Protein AF-A0A9N9EJF6-F1 (afdb_monomer)

Foldseek 3Di:
DQLVVLLVVLCVVQWPDDPVRLCVLLVNCNVVSPPDPPVDDDDDDPPPPPPDPPPPCVPPPPVVVVVPQDFQDDDDDPRVSLQDAAEDEDPDPDQCPDSSRVSNVSRHRHYDYVVVCVVVCPCLQCDADPPPRHRCNVPVSLVVSLQVQLLDPDHDADPPDPSSCCSVQPRNCVNNVNDRPPPPPPPPPPPDDD

Organism: NCBI:txid60492

pLDDT: mean 78.49, std 21.57, range [31.62, 98.0]

Sequence (194 aa):
PNIDKIYHQIIDTFTNLSPQEVDVLEGATHDSDILVDDTVDLGTNNSRSIETDDSTYQEIVNLNTLKEVKCRKPLHPTDKGVNTIIYIATDAESPRTNPLLFKFFNTFPCVFVLDDFDQELPEIKSARNAEDKTPLVSYLIPMLDATISANGFRFYGTPKSTFSKYIDKTLHPLYSGKELLIEVMNTSTNIKME

Nearest PDB structures (foldseek):
  3dlr-assembly1_A-2  TM=2.703E-01  e=9.740E+00  Human spumaretrovirus

Secondary structure (DSSP, 8-state):
--HHHHHHHHHHHH----HHHHHHHTTT-GGGS--------------------TTTTTTTS-HHHHTT---SSPPPSS-TTTT--EEE----SSGGG-TTTHHHHHH-TTEEEGGGGGGG-HHHHH-B-TTT--B-HHHHHHHHHHHHHHTSSS----TT-HHHHHIIIIIHHHHTTPPP--------------

Radius of gyration: 20.37 Å; Cα contacts (8 Å, |Δi|>4): 172; chains: 1; bounding box: 41×67×56 Å

Mean predicted aligned error: 11.35 Å

Structure (mmCIF, N/CA/C/O backbone):
data_AF-A0A9N9EJF6-F1
#
_entry.id   AF-A0A9N9EJF6-F1
#
loop_
_atom_site.group_PDB
_atom_site.id
_atom_site.type_symbol
_atom_site.label_atom_id
_atom_site.label_alt_id
_atom_site.label_comp_id
_atom_site.label_asym_id
_atom_site.label_entity_id
_atom_site.label_seq_id
_atom_site.pdbx_PDB_ins_code
_atom_site.Cartn_x
_atom_site.Cartn_y
_atom_site.Cartn_z
_atom_site.occupancy
_atom_site.B_iso_or_equiv
_atom_site.auth_seq_id
_atom_site.auth_comp_id
_atom_site.auth_asym_id
_atom_site.auth_atom_id
_atom_site.pdbx_PDB_model_num
ATOM 1 N N . PRO A 1 1 ? -11.381 8.957 -6.425 1.00 56.78 1 PRO A N 1
ATOM 2 C CA . PRO A 1 1 ? -9.917 8.809 -6.217 1.00 56.78 1 PRO A CA 1
ATOM 3 C C . PRO A 1 1 ? -9.234 8.462 -7.542 1.00 56.78 1 PRO A C 1
ATOM 5 O O . PRO A 1 1 ? -9.579 7.450 -8.135 1.00 56.78 1 PRO A O 1
ATOM 8 N N . ASN A 1 2 ? -8.315 9.300 -8.029 1.00 79.06 2 ASN A N 1
ATOM 9 C CA . ASN A 1 2 ? -7.649 9.036 -9.307 1.00 79.06 2 ASN A CA 1
ATOM 10 C C . ASN A 1 2 ? -6.453 8.085 -9.094 1.00 79.06 2 ASN A C 1
ATOM 12 O O . ASN A 1 2 ? -5.304 8.517 -9.034 1.00 79.06 2 ASN A O 1
ATOM 16 N N . ILE A 1 3 ? -6.765 6.805 -8.859 1.00 88.06 3 ILE A N 1
ATOM 17 C CA . ILE A 1 3 ? -5.792 5.716 -8.673 1.00 88.06 3 ILE A CA 1
ATOM 18 C C . ILE A 1 3 ? -4.956 5.512 -9.942 1.00 88.06 3 ILE A C 1
ATOM 20 O O . ILE A 1 3 ? -3.757 5.267 -9.843 1.00 88.06 3 ILE A O 1
ATOM 24 N N . ASP A 1 4 ? -5.565 5.701 -11.111 1.00 87.38 4 ASP A N 1
ATOM 25 C CA . ASP A 1 4 ? -4.895 5.650 -12.411 1.00 87.38 4 ASP A CA 1
ATOM 26 C C . ASP A 1 4 ? -3.745 6.666 -12.502 1.00 87.38 4 ASP A C 1
ATOM 28 O O . ASP A 1 4 ? -2.610 6.310 -12.806 1.00 87.38 4 ASP A O 1
ATOM 32 N N . LYS A 1 5 ? -3.976 7.912 -12.075 1.00 88.94 5 LYS A N 1
ATOM 33 C CA . LYS A 1 5 ? -2.917 8.925 -12.001 1.00 88.94 5 LYS A CA 1
ATOM 34 C C . LYS A 1 5 ? -1.768 8.518 -11.076 1.00 88.94 5 LYS A C 1
ATOM 36 O O . LYS A 1 5 ? -0.618 8.798 -11.394 1.00 88.94 5 LYS A O 1
ATOM 41 N N . ILE A 1 6 ? -2.058 7.894 -9.931 1.00 92.25 6 ILE A N 1
ATOM 42 C CA . ILE A 1 6 ? -1.014 7.413 -9.008 1.00 92.25 6 ILE A CA 1
ATOM 43 C C . ILE A 1 6 ? -0.201 6.297 -9.664 1.00 92.25 6 ILE A C 1
ATOM 45 O O . ILE A 1 6 ? 1.023 6.290 -9.567 1.00 92.25 6 ILE A O 1
ATOM 49 N N . TYR A 1 7 ? -0.880 5.373 -10.341 1.00 93.31 7 TYR A N 1
ATOM 50 C CA . TYR A 1 7 ? -0.236 4.296 -11.072 1.00 93.31 7 TYR A CA 1
ATOM 51 C C . TYR A 1 7 ? 0.733 4.848 -12.129 1.00 93.31 7 TYR A C 1
ATOM 53 O O . TYR A 1 7 ? 1.919 4.529 -12.074 1.00 93.31 7 TYR A O 1
ATOM 61 N N . HIS A 1 8 ? 0.278 5.760 -12.996 1.00 92.50 8 HIS A N 1
ATOM 62 C CA . HIS A 1 8 ? 1.130 6.379 -14.022 1.00 92.50 8 HIS A CA 1
ATOM 63 C C . HIS A 1 8 ? 2.303 7.152 -13.430 1.00 92.50 8 HIS A C 1
ATOM 65 O O . HIS A 1 8 ? 3.426 7.024 -13.899 1.00 92.50 8 HIS A O 1
ATOM 71 N N . GLN A 1 9 ? 2.087 7.878 -12.329 1.00 92.62 9 GLN A N 1
ATOM 72 C CA . GLN A 1 9 ? 3.183 8.547 -11.624 1.00 92.62 9 GLN A CA 1
ATOM 73 C C . GLN A 1 9 ? 4.274 7.568 -11.178 1.00 92.62 9 GLN A C 1
ATOM 75 O O . GLN A 1 9 ? 5.453 7.908 -11.240 1.00 92.62 9 GLN A O 1
ATOM 80 N N . ILE A 1 10 ? 3.910 6.371 -10.716 1.00 93.44 10 ILE A N 1
ATOM 81 C CA . ILE A 1 10 ? 4.874 5.345 -10.301 1.00 93.44 10 ILE A CA 1
ATOM 82 C C . ILE A 1 10 ? 5.570 4.740 -11.527 1.00 93.44 10 ILE A C 1
ATOM 84 O O . ILE A 1 10 ? 6.791 4.588 -11.500 1.00 93.44 10 ILE A O 1
ATOM 88 N N . ILE A 1 11 ? 4.830 4.444 -12.599 1.00 93.81 11 ILE A N 1
ATOM 89 C CA . ILE A 1 11 ? 5.387 3.943 -13.866 1.00 93.81 11 ILE A CA 1
ATOM 90 C C . ILE A 1 11 ? 6.445 4.902 -14.409 1.00 93.81 11 ILE A C 1
ATOM 92 O O . ILE A 1 11 ? 7.585 4.480 -14.608 1.00 93.81 11 ILE A O 1
ATOM 96 N N . ASP A 1 12 ? 6.097 6.181 -14.541 1.00 91.69 12 ASP A N 1
ATOM 97 C CA . ASP A 1 12 ? 6.975 7.227 -15.071 1.00 91.69 12 ASP A CA 1
ATOM 98 C C . ASP A 1 12 ? 8.189 7.485 -14.169 1.00 91.69 12 ASP A C 1
ATOM 100 O O . ASP A 1 12 ? 9.262 7.851 -14.644 1.00 91.69 12 ASP A O 1
ATOM 104 N N . THR A 1 13 ? 8.029 7.321 -12.849 1.00 91.31 13 THR A N 1
ATOM 105 C CA . THR A 1 13 ? 9.118 7.569 -11.891 1.00 91.31 13 THR A CA 1
ATOM 106 C C . THR A 1 13 ? 10.130 6.430 -11.873 1.00 91.31 13 THR A C 1
ATOM 108 O O . THR A 1 13 ? 11.324 6.680 -11.712 1.00 91.31 13 THR A O 1
ATOM 111 N N . PHE A 1 14 ? 9.667 5.181 -11.952 1.00 91.25 14 PHE A N 1
ATOM 112 C CA . PHE A 1 14 ? 10.509 4.036 -11.620 1.00 91.25 14 PHE A CA 1
ATOM 113 C C . PHE A 1 14 ? 10.844 3.143 -12.805 1.00 91.25 14 PHE A C 1
ATOM 115 O O . PHE A 1 14 ? 11.888 2.504 -12.751 1.00 91.25 14 PHE A O 1
ATOM 122 N N . THR A 1 15 ? 10.014 3.072 -13.845 1.00 91.25 15 THR A N 1
ATOM 123 C CA . THR A 1 15 ? 10.136 2.065 -14.915 1.00 91.25 15 THR A CA 1
ATOM 124 C C . THR A 1 15 ? 10.552 2.679 -16.250 1.00 91.25 15 THR A C 1
ATOM 126 O O . THR A 1 15 ? 10.498 3.890 -16.432 1.00 91.25 15 THR A O 1
ATOM 129 N N . ASN A 1 16 ? 10.951 1.834 -17.203 1.00 90.19 16 ASN A N 1
ATOM 130 C CA . ASN A 1 16 ? 11.188 2.221 -18.597 1.00 90.19 16 ASN A CA 1
ATOM 131 C C . ASN A 1 16 ? 10.161 1.581 -19.549 1.00 90.19 16 ASN A C 1
ATOM 133 O O . ASN A 1 16 ? 10.480 1.324 -20.712 1.00 90.19 16 ASN A O 1
ATOM 137 N N . LEU A 1 17 ? 8.959 1.271 -19.052 1.00 89.50 17 LEU A N 1
ATOM 138 C CA . LEU A 1 17 ? 7.902 0.653 -19.849 1.00 89.50 17 LEU A CA 1
ATOM 139 C C . LEU A 1 17 ? 7.407 1.618 -20.931 1.00 89.50 17 LEU A C 1
ATOM 141 O O . LEU A 1 17 ? 7.196 2.805 -20.684 1.00 89.50 17 LEU A O 1
ATOM 145 N N . SER A 1 18 ? 7.206 1.102 -22.141 1.00 90.19 18 SER A N 1
ATOM 146 C CA . SER A 1 18 ? 6.581 1.862 -23.222 1.00 90.19 18 SER A CA 1
ATOM 147 C C . SER A 1 18 ? 5.074 2.027 -22.986 1.00 90.19 18 SER A C 1
ATOM 149 O O . SER A 1 18 ? 4.457 1.164 -22.358 1.00 90.19 18 SER A O 1
ATOM 151 N N . PRO A 1 19 ? 4.432 3.069 -23.550 1.00 87.81 19 PRO A N 1
ATOM 152 C CA . PRO A 1 19 ? 2.982 3.242 -23.444 1.00 87.81 19 PRO A CA 1
ATOM 153 C C . PRO A 1 19 ? 2.184 2.006 -23.886 1.00 87.81 19 PRO A C 1
ATOM 155 O O . PRO A 1 19 ? 1.190 1.657 -23.266 1.00 87.81 19 PRO A O 1
ATOM 158 N N . GLN A 1 20 ? 2.654 1.290 -24.914 1.00 86.62 20 GLN A N 1
ATOM 159 C CA . GLN A 1 20 ? 2.001 0.070 -25.394 1.00 86.62 20 GLN A CA 1
ATOM 160 C C . GLN A 1 20 ? 2.103 -1.089 -24.393 1.00 86.62 20 GLN A C 1
ATOM 162 O O . GLN A 1 20 ? 1.179 -1.891 -24.289 1.00 86.62 20 GLN A O 1
ATOM 167 N N . GLU A 1 21 ? 3.223 -1.208 -23.675 1.00 88.06 21 GLU A N 1
ATOM 168 C CA . GLU A 1 21 ? 3.371 -2.207 -22.610 1.00 88.06 21 GLU A CA 1
ATOM 169 C C . GLU A 1 21 ? 2.472 -1.873 -21.419 1.00 88.06 21 GLU A C 1
ATOM 171 O O . GLU A 1 21 ? 1.834 -2.769 -20.869 1.00 88.06 21 GLU A O 1
ATOM 176 N N . VAL A 1 22 ? 2.383 -0.588 -21.066 1.00 88.69 22 VAL A N 1
ATOM 177 C CA . VAL A 1 22 ? 1.508 -0.074 -20.006 1.00 88.69 22 VAL A CA 1
ATOM 178 C C . VAL A 1 22 ? 0.039 -0.382 -20.322 1.00 88.69 22 VAL A C 1
ATOM 180 O O . VAL A 1 22 ? -0.608 -1.055 -19.523 1.00 88.69 22 VAL A O 1
ATOM 183 N N . ASP A 1 23 ? -0.443 -0.057 -21.528 1.00 85.75 23 ASP A N 1
ATOM 184 C CA . ASP A 1 23 ? -1.823 -0.329 -21.975 1.00 85.75 23 ASP A CA 1
ATOM 185 C C . ASP A 1 23 ? -2.232 -1.807 -21.807 1.00 85.75 23 ASP A C 1
ATOM 187 O O . ASP A 1 23 ? -3.353 -2.129 -21.391 1.00 85.75 23 ASP A O 1
ATOM 191 N N . VAL A 1 24 ? -1.316 -2.731 -22.127 1.00 85.00 24 VAL A N 1
ATOM 192 C CA . VAL A 1 24 ? -1.537 -4.177 -21.973 1.00 85.00 24 VAL A CA 1
ATOM 193 C C . VAL A 1 24 ? -1.660 -4.561 -20.496 1.00 85.00 24 VAL A C 1
ATOM 195 O O . VAL A 1 24 ? -2.471 -5.424 -20.151 1.00 85.00 24 VAL A O 1
ATOM 198 N N . LEU A 1 25 ? -0.883 -3.927 -19.616 1.00 84.56 25 LEU A N 1
ATOM 199 C CA . LEU A 1 25 ? -0.845 -4.228 -18.185 1.00 84.56 25 LEU A CA 1
ATOM 200 C C . LEU A 1 25 ? -2.078 -3.715 -17.423 1.00 84.56 25 LEU A C 1
ATOM 202 O O . LEU A 1 25 ? -2.544 -4.420 -16.518 1.00 84.56 25 LEU A O 1
ATOM 206 N N . GLU A 1 26 ? -2.663 -2.572 -17.807 1.00 80.81 26 GLU A N 1
ATOM 207 C CA . GLU A 1 26 ? -3.967 -2.148 -17.256 1.00 80.81 26 GLU A CA 1
ATOM 208 C C . GLU A 1 26 ? -5.154 -2.925 -17.822 1.00 80.81 26 GLU A C 1
ATOM 210 O O . GLU A 1 26 ? -6.279 -2.694 -17.393 1.00 80.81 26 GLU A O 1
ATOM 215 N N . GLY A 1 27 ? -4.973 -3.751 -18.853 1.00 75.31 27 GLY A N 1
ATOM 216 C CA . GLY A 1 27 ? -6.109 -4.352 -19.554 1.00 75.31 27 GLY A CA 1
ATOM 217 C C . GLY A 1 27 ? -6.985 -3.336 -20.301 1.00 75.31 27 GLY A C 1
ATOM 218 O O . GLY A 1 27 ? -8.183 -3.575 -20.448 1.00 75.31 27 GLY A O 1
ATOM 219 N N . ALA A 1 28 ? -6.400 -2.227 -20.775 1.00 64.00 28 ALA A N 1
ATOM 220 C CA . ALA A 1 28 ? -7.071 -1.184 -21.558 1.00 64.00 28 ALA A CA 1
ATOM 221 C C . ALA A 1 28 ? -8.290 -0.516 -20.876 1.00 64.00 28 ALA A C 1
ATOM 223 O O . ALA A 1 28 ? -9.222 -0.082 -21.554 1.00 64.00 28 ALA A O 1
ATOM 224 N N . THR A 1 29 ? -8.308 -0.417 -19.541 1.00 64.19 29 THR A N 1
ATOM 225 C CA . THR A 1 29 ? -9.426 0.187 -18.783 1.00 64.19 29 THR A CA 1
ATOM 226 C C . THR A 1 29 ? -9.231 1.662 -18.418 1.00 64.19 29 THR A C 1
ATOM 228 O O . THR A 1 29 ? -10.033 2.191 -17.649 1.00 64.19 29 THR A O 1
ATOM 231 N N . HIS A 1 30 ? -8.214 2.341 -18.965 1.00 58.59 30 HIS A N 1
ATOM 232 C CA . HIS A 1 30 ? -7.848 3.727 -18.623 1.00 58.59 30 HIS A CA 1
ATOM 233 C C . HIS A 1 30 ? -9.033 4.708 -18.582 1.00 58.59 30 HIS A C 1
ATOM 235 O O . HIS A 1 30 ? -9.132 5.526 -17.669 1.00 58.59 30 HIS A O 1
ATOM 241 N N . ASP A 1 31 ? -9.983 4.583 -19.512 1.00 57.41 31 ASP A N 1
ATOM 242 C CA . ASP A 1 31 ? -11.134 5.491 -19.605 1.00 57.41 31 ASP A CA 1
ATOM 243 C C . ASP A 1 31 ? -12.191 5.271 -18.503 1.00 57.41 31 ASP A C 1
ATOM 245 O O . ASP A 1 31 ? -13.040 6.131 -18.270 1.00 57.41 31 ASP A O 1
ATOM 249 N N . SER A 1 32 ? -12.165 4.123 -17.817 1.00 55.09 32 SER A N 1
ATOM 250 C CA . SER A 1 32 ? -13.182 3.733 -16.826 1.00 55.09 32 SER A CA 1
ATOM 251 C C . SER A 1 32 ? -12.822 4.116 -15.387 1.00 55.09 32 SER A C 1
ATOM 253 O O . SER A 1 32 ? -13.704 4.161 -14.528 1.00 55.09 32 SER A O 1
ATOM 255 N N . ASP A 1 33 ? -11.553 4.435 -15.118 1.00 53.28 33 ASP A N 1
ATOM 256 C CA . ASP A 1 33 ? -11.049 4.735 -13.768 1.00 53.28 33 ASP A CA 1
ATOM 257 C C . ASP A 1 33 ? -11.211 6.225 -13.387 1.00 53.28 33 ASP A C 1
ATOM 259 O O . ASP A 1 33 ? -10.927 6.650 -12.259 1.00 53.28 33 ASP A O 1
ATOM 263 N N . ILE A 1 34 ? -11.724 7.034 -14.320 1.00 53.00 34 ILE A N 1
ATOM 264 C CA . ILE A 1 34 ? -11.995 8.465 -14.171 1.00 53.00 34 ILE A CA 1
ATOM 265 C C . ILE A 1 34 ? -13.347 8.658 -13.457 1.00 53.00 34 ILE A C 1
ATOM 267 O O . ILE A 1 34 ? -14.348 9.058 -14.044 1.00 53.00 34 ILE A O 1
ATOM 271 N N . LEU A 1 35 ? -13.391 8.404 -12.146 1.00 52.56 35 LEU A N 1
ATOM 272 C CA . LEU A 1 35 ? -14.473 8.913 -11.290 1.00 52.56 35 LEU A CA 1
ATOM 273 C C . LEU A 1 35 ? -14.155 10.353 -10.894 1.00 52.56 35 LEU A C 1
ATOM 275 O O . LEU A 1 35 ? -13.644 10.631 -9.803 1.00 52.56 35 LEU A O 1
ATOM 279 N N . VAL A 1 36 ? -14.401 11.259 -11.831 1.00 52.66 36 VAL A N 1
ATOM 280 C CA . VAL A 1 36 ? -14.186 12.686 -11.655 1.00 52.66 36 VAL A CA 1
ATOM 281 C C . VAL A 1 36 ? -15.517 13.362 -11.335 1.00 52.66 36 VAL A C 1
ATOM 283 O O . VAL A 1 36 ? -16.364 13.540 -12.203 1.00 52.66 36 VAL A O 1
ATOM 286 N N . ASP A 1 37 ? -15.693 13.746 -10.070 1.00 46.00 37 ASP A N 1
ATOM 287 C CA . ASP A 1 37 ? -16.573 14.861 -9.717 1.00 46.00 37 ASP A CA 1
ATOM 288 C C . ASP A 1 37 ? -15.713 16.132 -9.637 1.00 46.00 37 ASP A C 1
ATOM 290 O O . ASP A 1 37 ? -15.120 16.451 -8.601 1.00 46.00 37 ASP A O 1
ATOM 294 N N . ASP A 1 38 ? -15.595 16.808 -10.780 1.00 50.44 38 ASP A N 1
ATOM 295 C CA . ASP A 1 38 ? -14.866 18.073 -10.954 1.00 50.44 38 ASP A CA 1
ATOM 296 C C . ASP A 1 38 ? -15.705 19.305 -10.573 1.00 50.44 38 ASP A C 1
ATOM 298 O O . ASP A 1 38 ? -15.264 20.437 -10.762 1.00 50.44 38 ASP A O 1
ATOM 302 N N . THR A 1 39 ? -16.915 19.145 -10.023 1.00 47.19 39 THR A N 1
ATOM 303 C CA . THR A 1 39 ? -17.826 20.289 -9.823 1.00 47.19 39 THR A CA 1
ATOM 304 C C . THR A 1 39 ? -17.516 21.163 -8.603 1.00 47.19 39 THR A C 1
ATOM 306 O O . THR A 1 39 ? -18.220 22.141 -8.352 1.00 47.19 39 THR A O 1
ATOM 309 N N . VAL A 1 40 ? -16.441 20.879 -7.861 1.00 48.69 40 VAL A N 1
ATOM 310 C CA . VAL A 1 40 ? -16.043 21.663 -6.683 1.00 48.69 40 VAL A CA 1
ATOM 311 C C . VAL A 1 40 ? -14.640 22.242 -6.873 1.00 48.69 40 VAL A C 1
ATOM 313 O O . VAL A 1 40 ? -13.636 21.611 -6.528 1.00 48.69 40 VAL A O 1
ATOM 316 N N . ASP A 1 41 ? -14.593 23.468 -7.401 1.00 48.75 41 ASP A N 1
ATOM 317 C CA . ASP A 1 41 ? -13.415 24.340 -7.384 1.00 48.75 41 ASP A CA 1
ATOM 318 C C . ASP A 1 41 ? -13.164 24.843 -5.957 1.00 48.75 41 ASP A C 1
ATOM 320 O O . ASP A 1 41 ? -13.943 25.622 -5.407 1.00 48.75 41 ASP A O 1
ATOM 324 N N . LEU A 1 42 ? -12.072 24.377 -5.351 1.00 49.50 42 LEU A N 1
ATOM 325 C CA . LEU A 1 42 ? -11.547 24.908 -4.097 1.00 49.50 42 LEU A CA 1
ATOM 326 C C . LEU A 1 42 ? -10.020 25.000 -4.169 1.00 49.50 42 LEU A C 1
ATOM 328 O O . LEU A 1 42 ? -9.305 24.272 -3.481 1.00 49.50 42 LEU A O 1
ATOM 332 N N . GLY A 1 43 ? -9.540 25.941 -4.982 1.00 37.34 43 GLY A N 1
ATOM 333 C CA . GLY A 1 43 ? -8.259 26.610 -4.766 1.00 37.34 43 GLY A CA 1
ATOM 334 C C . GLY A 1 43 ? -7.028 25.883 -5.310 1.00 37.34 43 GLY A C 1
ATOM 335 O O . GLY A 1 43 ? -6.727 24.732 -4.998 1.00 37.34 43 GLY A O 1
ATOM 336 N N . THR A 1 44 ? -6.258 26.621 -6.103 1.00 38.78 44 THR A N 1
ATOM 337 C CA . THR A 1 44 ? -4.957 26.234 -6.651 1.00 38.78 44 THR A CA 1
ATOM 338 C C . THR A 1 44 ? -3.950 25.935 -5.539 1.00 38.78 44 THR A C 1
ATOM 340 O O . THR A 1 44 ? -3.429 26.851 -4.902 1.00 38.78 44 THR A O 1
ATOM 343 N N . ASN A 1 45 ? -3.615 24.661 -5.335 1.00 40.75 45 ASN A N 1
ATOM 344 C CA . ASN A 1 45 ? -2.414 24.299 -4.591 1.00 40.75 45 ASN A CA 1
ATOM 345 C C . ASN A 1 45 ? -1.221 24.370 -5.542 1.00 40.75 45 ASN A C 1
ATOM 347 O O . ASN A 1 45 ? -1.159 23.636 -6.526 1.00 40.75 45 ASN A O 1
ATOM 351 N N . ASN A 1 46 ? -0.277 25.261 -5.238 1.00 37.75 46 ASN A N 1
ATOM 352 C CA . ASN A 1 46 ? 1.028 25.303 -5.882 1.00 37.75 46 ASN A CA 1
ATOM 353 C C . ASN A 1 46 ? 1.692 23.927 -5.768 1.00 37.75 46 ASN A C 1
ATOM 355 O O . ASN A 1 46 ? 2.192 23.555 -4.704 1.00 37.75 46 ASN A O 1
ATOM 359 N N . SER A 1 47 ? 1.726 23.192 -6.876 1.00 35.22 47 SER A N 1
ATOM 360 C CA . SER A 1 47 ? 2.608 22.050 -7.077 1.00 35.22 47 SER A CA 1
ATOM 361 C C . SER A 1 47 ? 4.051 22.551 -7.041 1.00 35.22 47 SER A C 1
ATOM 363 O O . SER A 1 47 ? 4.647 22.837 -8.075 1.00 35.22 47 SER A O 1
ATOM 365 N N . ARG A 1 48 ? 4.625 22.715 -5.845 1.00 33.38 48 ARG A N 1
ATOM 366 C CA . ARG A 1 48 ? 6.079 22.793 -5.717 1.00 33.38 48 ARG A CA 1
ATOM 367 C C . ARG A 1 48 ? 6.612 21.396 -5.998 1.00 33.38 48 ARG A C 1
ATOM 369 O O . ARG A 1 48 ? 6.479 20.501 -5.168 1.00 33.38 48 ARG A O 1
ATOM 376 N N . SER A 1 49 ? 7.181 21.225 -7.184 1.00 31.62 49 SER A N 1
ATOM 377 C CA . SER A 1 49 ? 8.108 20.145 -7.489 1.00 31.62 49 SER A CA 1
ATOM 378 C C . SER A 1 49 ? 9.253 20.226 -6.482 1.00 31.62 49 SER A C 1
ATOM 380 O O . SER A 1 49 ? 10.102 21.112 -6.562 1.00 31.62 49 SER A O 1
ATOM 382 N N . ILE A 1 50 ? 9.235 19.352 -5.479 1.00 38.50 50 ILE A N 1
ATOM 383 C CA . ILE A 1 50 ? 10.415 19.126 -4.653 1.00 38.50 50 ILE A CA 1
ATOM 384 C C . ILE A 1 50 ? 11.356 18.308 -5.534 1.00 38.50 50 ILE A C 1
ATOM 386 O O . ILE A 1 50 ? 11.156 17.107 -5.708 1.00 38.50 50 ILE A O 1
ATOM 390 N N . GLU A 1 51 ? 12.338 18.977 -6.135 1.00 34.75 51 GLU A N 1
ATOM 391 C CA . GLU A 1 51 ? 13.518 18.323 -6.694 1.00 34.75 51 GLU A CA 1
ATOM 392 C C . GLU A 1 51 ? 14.232 17.622 -5.535 1.00 34.75 51 GLU A C 1
ATOM 394 O O . GLU A 1 51 ? 14.917 18.244 -4.726 1.00 34.75 51 GLU A O 1
ATOM 399 N N . THR A 1 52 ? 13.987 16.323 -5.378 1.00 41.72 52 THR A N 1
ATOM 400 C CA . THR A 1 52 ? 14.775 15.492 -4.471 1.00 41.72 52 THR A CA 1
ATOM 401 C C . THR A 1 52 ? 16.060 15.126 -5.195 1.00 41.72 52 THR A C 1
ATOM 403 O O . THR A 1 52 ? 15.988 14.423 -6.202 1.00 41.72 52 THR A O 1
ATOM 406 N N . ASP A 1 53 ? 17.197 15.594 -4.683 1.00 37.31 53 ASP A N 1
ATOM 407 C CA . ASP A 1 53 ? 18.525 15.091 -5.035 1.00 37.31 53 ASP A CA 1
ATOM 408 C C . ASP A 1 53 ? 18.539 13.560 -4.870 1.00 37.31 53 ASP A C 1
ATOM 410 O O . ASP A 1 53 ? 18.465 13.021 -3.766 1.00 37.31 53 ASP A O 1
ATOM 414 N N . ASP A 1 54 ? 18.525 12.868 -6.007 1.00 46.78 54 ASP A N 1
ATOM 415 C CA . ASP A 1 54 ? 18.412 11.412 -6.152 1.00 46.78 54 ASP A CA 1
ATOM 416 C C . ASP A 1 54 ? 19.676 10.678 -5.656 1.00 46.78 54 ASP A C 1
ATOM 418 O O . ASP A 1 54 ? 19.664 9.473 -5.402 1.00 46.78 54 ASP A O 1
ATOM 422 N N . SER A 1 55 ? 20.781 11.410 -5.472 1.00 41.44 55 SER A N 1
ATOM 423 C CA . SER A 1 55 ? 22.108 10.831 -5.250 1.00 41.44 55 SER A CA 1
ATOM 424 C C . SER A 1 55 ? 22.387 10.389 -3.810 1.00 41.44 55 SER A C 1
ATOM 426 O O . SER A 1 55 ? 23.180 9.473 -3.600 1.00 41.44 55 SER A O 1
ATOM 428 N N . THR A 1 56 ? 21.72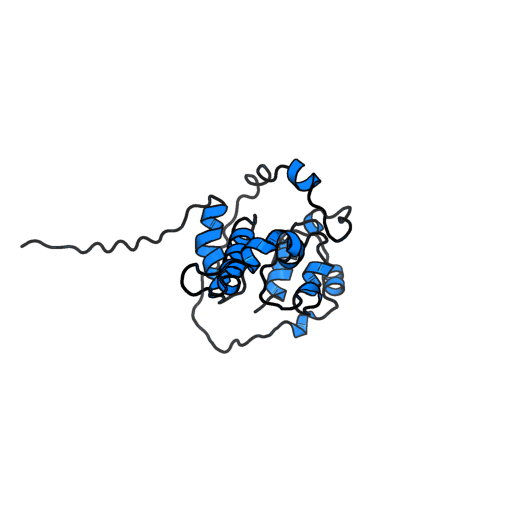0 10.975 -2.811 1.00 43.19 56 THR A N 1
ATOM 429 C CA . THR A 1 56 ? 22.034 10.749 -1.385 1.00 43.19 56 THR A CA 1
ATOM 430 C C . THR A 1 56 ? 21.268 9.588 -0.740 1.00 43.19 56 THR A C 1
ATOM 432 O O . THR A 1 56 ? 21.624 9.157 0.353 1.00 43.19 56 THR A O 1
ATOM 435 N N . TYR A 1 57 ? 20.245 9.032 -1.400 1.00 44.06 57 TYR A N 1
ATOM 436 C CA . T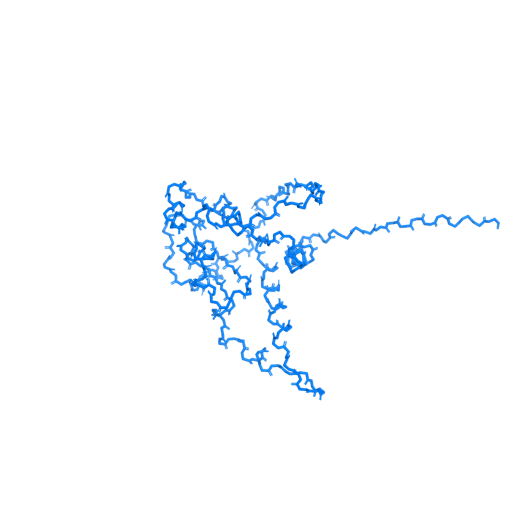YR A 1 57 ? 19.380 7.996 -0.808 1.00 44.06 57 TYR A CA 1
ATOM 437 C C . TYR A 1 57 ? 19.565 6.583 -1.373 1.00 44.06 57 TYR A C 1
ATOM 439 O O . TYR A 1 57 ? 19.097 5.618 -0.764 1.00 44.06 57 TYR A O 1
ATOM 447 N N . GLN A 1 58 ? 20.309 6.436 -2.474 1.00 43.25 58 GLN A N 1
ATOM 448 C CA . GLN A 1 58 ? 20.755 5.130 -2.985 1.00 43.25 58 GLN A CA 1
ATOM 449 C C . GLN A 1 58 ? 21.606 4.357 -1.952 1.00 43.25 58 GLN A C 1
ATOM 451 O O . GLN A 1 58 ? 21.766 3.145 -2.066 1.00 43.25 58 GLN A O 1
ATOM 456 N N . GLU A 1 59 ? 22.116 5.034 -0.918 1.00 41.84 59 GLU A N 1
ATOM 457 C CA . GLU A 1 59 ? 22.986 4.454 0.108 1.00 41.84 59 GLU A CA 1
ATOM 458 C C . GLU A 1 59 ? 22.225 3.794 1.283 1.00 41.84 59 GLU A C 1
ATOM 460 O O . GLU A 1 59 ? 22.805 2.983 2.005 1.00 41.84 59 GLU A O 1
ATOM 465 N N . ILE A 1 60 ? 20.923 4.071 1.474 1.00 46.88 60 ILE A N 1
ATOM 466 C CA . ILE A 1 60 ? 20.171 3.621 2.671 1.00 46.88 60 ILE A CA 1
ATOM 467 C C . ILE A 1 60 ? 19.409 2.302 2.455 1.00 46.88 60 ILE A C 1
ATOM 469 O O . ILE A 1 60 ? 19.111 1.590 3.419 1.00 46.88 60 ILE A O 1
ATOM 473 N N . VAL A 1 61 ? 19.141 1.890 1.211 1.00 48.34 61 VAL A N 1
ATOM 474 C CA . VAL A 1 61 ? 18.578 0.554 0.964 1.00 48.34 61 VAL A CA 1
ATOM 475 C C . VAL A 1 61 ? 19.708 -0.464 1.060 1.00 48.34 61 VAL A C 1
ATOM 477 O O . VAL A 1 61 ? 20.386 -0.765 0.080 1.00 48.34 61 VAL A O 1
ATOM 480 N N . ASN A 1 62 ? 19.931 -0.996 2.263 1.00 47.12 62 ASN A N 1
ATOM 481 C CA . ASN A 1 62 ? 20.862 -2.099 2.463 1.00 47.12 62 ASN A CA 1
ATOM 482 C C . ASN A 1 62 ? 20.465 -3.246 1.518 1.00 47.12 62 ASN A C 1
ATOM 484 O O . ASN A 1 62 ? 19.460 -3.926 1.715 1.00 47.12 62 ASN A O 1
ATOM 488 N N . LEU A 1 63 ? 21.266 -3.453 0.471 1.00 48.12 63 LEU A N 1
ATOM 489 C CA . LEU A 1 63 ? 21.051 -4.472 -0.559 1.00 48.12 63 LEU A CA 1
ATOM 490 C C . LEU A 1 63 ? 20.938 -5.889 0.030 1.00 48.12 63 LEU A C 1
ATOM 492 O O . LEU A 1 63 ? 20.431 -6.788 -0.638 1.00 48.12 63 LEU A O 1
ATOM 496 N N . ASN A 1 64 ? 21.391 -6.110 1.269 1.00 49.00 64 ASN A N 1
ATOM 497 C CA . ASN A 1 64 ? 21.199 -7.380 1.964 1.00 49.00 64 ASN A CA 1
ATOM 498 C C . ASN A 1 64 ? 19.758 -7.576 2.455 1.00 49.00 64 ASN A C 1
ATOM 500 O O . ASN A 1 64 ? 19.286 -8.704 2.425 1.00 49.00 64 ASN A O 1
ATOM 504 N N . THR A 1 65 ? 19.032 -6.511 2.801 1.00 52.06 65 THR A N 1
ATOM 505 C CA . THR A 1 65 ? 17.611 -6.587 3.178 1.00 52.06 65 THR A CA 1
ATOM 506 C C . THR A 1 65 ? 16.736 -6.956 1.976 1.00 52.06 65 THR A C 1
ATOM 508 O O . THR A 1 65 ? 15.789 -7.723 2.104 1.00 52.06 65 THR A O 1
ATOM 511 N N . LEU A 1 66 ? 17.093 -6.496 0.768 1.00 52.75 66 LEU A N 1
ATOM 512 C CA . LEU A 1 66 ? 16.400 -6.876 -0.472 1.00 52.75 66 LEU A CA 1
ATOM 513 C C . LEU A 1 66 ? 16.601 -8.350 -0.860 1.00 52.75 66 LEU A C 1
ATOM 515 O O . LEU A 1 66 ? 15.762 -8.903 -1.566 1.00 52.75 66 LEU A O 1
ATOM 519 N N . LYS A 1 67 ? 17.678 -9.006 -0.400 1.00 53.94 67 LYS A N 1
ATOM 520 C CA . LYS A 1 67 ? 17.909 -10.441 -0.661 1.00 53.94 67 LYS A CA 1
ATOM 521 C C . LYS A 1 67 ? 16.911 -11.347 0.066 1.00 53.94 67 LYS A C 1
ATOM 523 O O . LYS A 1 67 ? 16.780 -12.505 -0.319 1.00 53.94 67 LYS A O 1
ATOM 528 N N . GLU A 1 68 ? 16.218 -10.835 1.080 1.00 66.38 68 GLU A N 1
ATOM 529 C CA . GLU A 1 68 ? 15.243 -11.593 1.873 1.00 66.38 68 GLU A CA 1
ATOM 530 C C . GLU A 1 68 ? 13.787 -11.328 1.463 1.00 66.38 68 GLU A C 1
ATOM 532 O O . GLU A 1 68 ? 12.898 -12.103 1.819 1.00 66.38 68 GLU A O 1
ATOM 537 N N . VAL A 1 69 ? 13.517 -10.278 0.678 1.00 78.81 69 VAL A N 1
ATOM 538 C CA . VAL A 1 69 ? 12.146 -9.953 0.263 1.00 78.81 69 VAL A CA 1
ATOM 539 C C . VAL A 1 69 ? 11.667 -10.953 -0.788 1.00 78.81 69 VAL A C 1
ATOM 541 O O . VAL A 1 69 ? 12.089 -10.939 -1.946 1.00 78.81 69 VAL A O 1
ATOM 544 N N . LYS A 1 70 ? 10.734 -11.822 -0.392 1.00 89.56 70 LYS A N 1
ATOM 545 C CA . LYS A 1 70 ? 10.087 -12.777 -1.294 1.00 89.56 70 LYS A CA 1
ATOM 546 C C . LYS A 1 70 ? 8.885 -12.133 -1.983 1.00 89.56 70 LYS A C 1
ATOM 548 O O . LYS A 1 70 ? 7.804 -12.028 -1.409 1.00 89.56 70 LYS A O 1
ATOM 553 N N . CYS A 1 71 ? 9.069 -11.743 -3.238 1.00 92.38 71 CYS A N 1
ATOM 554 C CA . CYS A 1 71 ? 7.995 -11.201 -4.066 1.00 92.38 71 CYS A CA 1
ATOM 555 C C . CYS A 1 71 ? 7.000 -12.286 -4.515 1.00 92.38 71 CYS A C 1
ATOM 557 O O . CYS A 1 71 ? 7.314 -13.479 -4.541 1.00 92.38 71 CYS A O 1
ATOM 559 N N . ARG A 1 72 ? 5.777 -11.870 -4.871 1.00 91.50 72 ARG A N 1
ATOM 560 C CA . ARG A 1 72 ? 4.697 -12.792 -5.273 1.00 91.50 72 ARG A CA 1
ATOM 561 C C . ARG A 1 72 ? 4.853 -13.313 -6.697 1.00 91.50 72 ARG A C 1
ATOM 563 O O . ARG A 1 72 ? 4.396 -14.416 -6.988 1.00 91.50 72 ARG A O 1
ATOM 570 N N . LYS A 1 73 ? 5.482 -12.530 -7.574 1.00 92.06 73 LYS A N 1
ATOM 571 C CA . LYS A 1 73 ? 5.823 -12.921 -8.946 1.00 92.06 73 LYS A CA 1
ATOM 572 C C . LYS A 1 73 ? 7.346 -12.936 -9.132 1.00 92.06 73 LYS A C 1
ATOM 574 O O . LYS A 1 73 ? 8.054 -12.309 -8.340 1.00 92.06 73 LYS A O 1
ATOM 579 N N . PRO A 1 74 ? 7.861 -13.642 -10.155 1.00 91.19 74 PRO A N 1
ATOM 580 C CA . PRO A 1 74 ? 9.269 -13.564 -10.522 1.00 91.19 74 PRO A CA 1
ATOM 581 C C . PRO A 1 74 ? 9.693 -12.119 -10.795 1.00 91.19 74 PRO A C 1
ATOM 583 O O . PRO A 1 74 ? 8.933 -11.351 -11.383 1.00 91.19 74 PRO A O 1
ATOM 586 N N . LEU A 1 75 ? 10.909 -11.770 -10.375 1.00 90.06 75 LEU A N 1
ATOM 587 C CA . LEU A 1 75 ? 11.484 -10.460 -10.658 1.00 90.06 75 LEU A CA 1
ATOM 588 C C . LEU A 1 75 ? 11.693 -10.278 -12.163 1.00 90.06 75 LEU A C 1
ATOM 590 O O . LEU A 1 75 ? 12.079 -11.211 -12.873 1.00 90.06 75 LEU A O 1
ATOM 594 N N . HIS A 1 76 ? 11.473 -9.057 -12.631 1.00 88.56 76 HIS A N 1
ATOM 595 C CA . HIS A 1 76 ? 11.742 -8.657 -13.996 1.00 88.56 76 HIS A CA 1
ATOM 596 C C . HIS A 1 76 ? 13.264 -8.641 -14.250 1.00 88.56 76 HIS A C 1
ATOM 598 O O . HIS A 1 76 ? 14.015 -8.082 -13.442 1.00 88.56 76 HIS A O 1
ATOM 604 N N . PRO A 1 77 ? 13.757 -9.270 -15.334 1.00 84.94 77 PRO A N 1
ATOM 605 C CA . PRO A 1 77 ? 15.183 -9.556 -15.492 1.00 84.94 77 PRO A CA 1
ATOM 606 C C . PRO A 1 77 ? 16.027 -8.337 -15.884 1.00 84.94 77 PRO A C 1
ATOM 608 O O . PRO A 1 77 ? 17.219 -8.301 -15.581 1.00 84.94 77 PRO A O 1
ATOM 611 N N . THR A 1 78 ? 15.441 -7.363 -16.584 1.00 84.31 78 THR A N 1
ATOM 612 C CA . THR A 1 78 ? 16.176 -6.254 -17.216 1.00 84.31 78 THR A CA 1
ATOM 613 C C . THR A 1 78 ? 15.807 -4.904 -16.617 1.00 84.31 78 THR A C 1
ATOM 615 O O . THR A 1 78 ? 16.683 -4.167 -16.170 1.00 84.31 78 THR A O 1
ATOM 618 N N . ASP A 1 79 ? 14.515 -4.596 -16.557 1.00 85.50 79 ASP A N 1
ATOM 619 C CA . ASP A 1 79 ? 14.016 -3.393 -15.893 1.00 85.50 79 ASP A CA 1
ATOM 620 C C . ASP A 1 79 ? 13.977 -3.578 -14.366 1.00 85.50 79 ASP A C 1
ATOM 622 O O . ASP A 1 79 ? 13.124 -4.285 -13.827 1.00 85.50 79 ASP A O 1
ATOM 626 N N . LYS A 1 80 ? 14.921 -2.942 -13.661 1.00 86.75 80 LYS A N 1
ATOM 627 C CA . LYS A 1 80 ? 14.961 -2.924 -12.189 1.00 86.75 80 LYS A CA 1
ATOM 628 C C . LYS A 1 80 ? 13.839 -2.082 -11.584 1.00 86.75 80 LYS A C 1
ATOM 630 O O . LYS A 1 80 ? 13.442 -2.350 -10.455 1.00 86.75 80 LYS A O 1
ATOM 635 N N . GLY A 1 81 ? 13.330 -1.112 -12.331 1.00 88.31 81 GLY A N 1
ATOM 636 C CA . GLY A 1 81 ? 12.206 -0.264 -11.972 1.00 88.31 81 GLY A CA 1
ATOM 637 C C . GLY A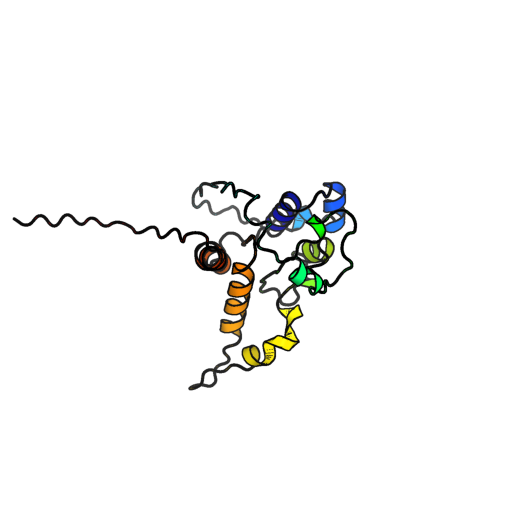 1 81 ? 10.924 -1.032 -11.726 1.00 88.31 81 GLY A C 1
ATOM 638 O O . GLY A 1 81 ? 10.231 -0.816 -10.733 1.00 88.31 81 GLY A O 1
ATOM 639 N N . VAL A 1 82 ? 10.663 -2.012 -12.590 1.00 91.81 82 VAL A N 1
ATOM 640 C CA . VAL A 1 82 ? 9.542 -2.946 -12.440 1.00 91.81 82 VAL A CA 1
ATOM 641 C C . VAL A 1 82 ? 9.661 -3.748 -11.141 1.00 91.81 82 VAL A C 1
ATOM 643 O O . VAL A 1 82 ? 8.648 -4.102 -10.559 1.00 91.81 82 VAL A O 1
ATOM 646 N N . ASN A 1 83 ? 10.869 -3.971 -10.613 1.00 91.25 83 ASN A N 1
ATOM 647 C CA . ASN A 1 83 ? 11.086 -4.661 -9.333 1.00 91.25 83 ASN A CA 1
ATOM 648 C C . ASN A 1 83 ? 10.918 -3.762 -8.096 1.00 91.25 83 ASN A C 1
ATOM 650 O O . ASN A 1 83 ? 11.283 -4.176 -6.994 1.00 91.25 83 ASN A O 1
ATOM 654 N N . THR A 1 84 ? 10.385 -2.546 -8.251 1.00 91.62 84 THR A N 1
ATOM 655 C CA . THR A 1 84 ? 10.099 -1.651 -7.123 1.00 91.62 84 THR A CA 1
ATOM 656 C C . THR A 1 84 ? 9.160 -2.332 -6.126 1.00 91.62 84 THR A C 1
ATOM 658 O O . THR A 1 84 ? 8.135 -2.905 -6.499 1.00 91.62 84 THR A O 1
ATOM 661 N N . ILE A 1 85 ? 9.517 -2.275 -4.840 1.00 94.06 85 ILE A N 1
ATOM 662 C CA . ILE A 1 85 ? 8.674 -2.773 -3.751 1.00 94.06 85 ILE A CA 1
ATOM 663 C C . ILE A 1 85 ? 7.605 -1.727 -3.457 1.00 94.06 85 ILE A C 1
ATOM 665 O O . ILE A 1 85 ? 7.924 -0.581 -3.143 1.00 94.06 85 ILE A O 1
ATOM 669 N N . ILE A 1 86 ? 6.342 -2.134 -3.531 1.00 96.31 86 ILE A N 1
ATOM 670 C CA . ILE A 1 86 ? 5.196 -1.256 -3.304 1.00 96.31 86 ILE A CA 1
ATOM 671 C C . ILE A 1 86 ? 4.385 -1.821 -2.147 1.00 96.31 86 ILE A C 1
ATOM 673 O O . ILE A 1 86 ? 4.037 -2.997 -2.154 1.00 96.31 86 ILE A O 1
ATOM 677 N N . TYR A 1 87 ? 4.051 -0.977 -1.175 1.00 97.69 87 TYR A N 1
ATOM 678 C CA . TYR A 1 87 ? 3.015 -1.267 -0.190 1.00 97.69 87 TYR A CA 1
ATOM 679 C C . TYR A 1 87 ? 1.764 -0.450 -0.519 1.00 97.69 87 TYR A C 1
ATOM 681 O O . TYR A 1 87 ? 1.868 0.756 -0.743 1.00 97.69 87 TYR A O 1
ATOM 689 N N . ILE A 1 88 ? 0.594 -1.087 -0.548 1.00 97.88 88 ILE A N 1
ATOM 690 C CA . ILE A 1 88 ? -0.694 -0.427 -0.779 1.00 97.88 88 ILE A CA 1
ATOM 691 C C . ILE A 1 88 ? -1.540 -0.534 0.494 1.00 97.88 88 ILE A C 1
ATOM 693 O O . ILE A 1 88 ? -2.098 -1.590 0.789 1.00 97.88 88 ILE A O 1
ATOM 697 N N . ALA A 1 89 ? -1.675 0.582 1.212 1.00 97.50 89 ALA A N 1
ATOM 698 C CA . ALA A 1 89 ? -2.701 0.752 2.238 1.00 97.50 89 ALA A CA 1
ATOM 699 C C . ALA A 1 89 ? -4.051 1.030 1.562 1.00 97.50 89 ALA A C 1
ATOM 701 O O . ALA A 1 89 ? -4.195 2.019 0.838 1.00 97.50 89 ALA A O 1
ATOM 702 N N . THR A 1 90 ? -5.041 0.165 1.775 1.00 95.56 90 THR A N 1
ATOM 703 C CA . THR A 1 90 ? -6.358 0.277 1.138 1.00 95.56 90 THR A CA 1
ATOM 704 C C . THR A 1 90 ? -7.462 -0.264 2.038 1.00 95.56 90 THR A C 1
ATOM 706 O O . THR A 1 90 ? -7.263 -1.211 2.788 1.00 95.56 90 THR A O 1
ATOM 709 N N . ASP A 1 91 ? -8.638 0.344 1.931 1.00 92.75 91 ASP A N 1
ATOM 710 C CA . ASP A 1 91 ? -9.897 -0.090 2.534 1.00 92.75 91 ASP A CA 1
ATOM 711 C C . ASP A 1 91 ? -10.681 -1.080 1.651 1.00 92.75 91 ASP A C 1
ATOM 713 O O . ASP A 1 91 ? -11.777 -1.506 2.016 1.00 92.75 91 ASP A O 1
ATOM 717 N N . ALA A 1 92 ? -10.143 -1.458 0.485 1.00 93.69 92 ALA A N 1
ATOM 718 C CA . ALA A 1 92 ? -10.754 -2.454 -0.381 1.00 93.69 92 ALA A CA 1
ATOM 719 C C . ALA A 1 92 ? -10.811 -3.821 0.319 1.00 93.69 92 ALA A C 1
ATOM 721 O O . ALA A 1 92 ? -9.781 -4.370 0.690 1.00 93.69 92 ALA A O 1
ATOM 722 N N . GLU A 1 93 ? -12.004 -4.414 0.410 1.00 91.31 93 GLU A N 1
ATOM 723 C CA . GLU A 1 93 ? -12.211 -5.733 1.034 1.00 91.31 93 GLU A CA 1
ATOM 724 C C . GLU A 1 93 ? -11.424 -6.860 0.343 1.00 91.31 93 GLU A C 1
ATOM 726 O O . GLU A 1 93 ? -11.008 -7.824 0.975 1.00 91.31 93 GLU A O 1
ATOM 731 N N . SER A 1 94 ? -11.220 -6.762 -0.972 1.00 94.06 94 SER A N 1
ATOM 732 C CA . SER A 1 94 ? -10.429 -7.725 -1.747 1.00 94.06 94 SER A CA 1
ATOM 733 C C . SER A 1 94 ? -9.461 -6.988 -2.674 1.00 94.06 94 SER A C 1
ATOM 735 O O . SER A 1 94 ? -9.744 -6.834 -3.866 1.00 94.06 94 SER A O 1
ATOM 737 N N . PRO A 1 95 ? -8.310 -6.510 -2.158 1.00 95.00 95 PRO A N 1
ATOM 738 C CA . PRO A 1 95 ? -7.415 -5.624 -2.901 1.00 95.00 95 PRO A CA 1
ATOM 739 C C . PRO A 1 95 ? -6.928 -6.219 -4.223 1.00 95.00 95 PRO A C 1
ATOM 741 O O . PRO A 1 95 ? -6.904 -5.543 -5.247 1.00 95.00 95 PRO A O 1
ATOM 744 N N . ARG A 1 96 ? -6.581 -7.511 -4.227 1.00 92.00 96 ARG A N 1
ATOM 745 C CA . ARG A 1 96 ? -5.963 -8.188 -5.382 1.00 92.00 96 ARG A CA 1
ATOM 746 C C . ARG A 1 96 ? -6.914 -8.427 -6.550 1.00 92.00 96 ARG A C 1
ATOM 748 O O . ARG A 1 96 ? -6.453 -8.604 -7.672 1.00 92.00 96 ARG A O 1
ATOM 755 N N . THR A 1 97 ? -8.216 -8.439 -6.289 1.00 91.31 97 THR A N 1
ATOM 756 C CA . THR A 1 97 ? -9.261 -8.564 -7.313 1.00 91.31 97 THR A CA 1
ATOM 757 C C . THR A 1 97 ? -9.992 -7.244 -7.541 1.00 91.31 97 THR A C 1
ATOM 759 O O . THR A 1 97 ? -10.952 -7.210 -8.306 1.00 91.31 97 THR A O 1
ATOM 762 N N . ASN A 1 98 ? -9.573 -6.162 -6.876 1.00 91.88 98 ASN A N 1
ATOM 763 C CA . ASN A 1 98 ? -10.174 -4.850 -7.048 1.00 91.88 98 ASN A CA 1
ATOM 764 C C . ASN A 1 98 ? -9.818 -4.295 -8.446 1.00 91.88 98 ASN A C 1
ATOM 766 O O . ASN A 1 98 ? -8.627 -4.164 -8.750 1.00 91.88 98 ASN A O 1
ATOM 770 N N . PRO A 1 99 ? -10.812 -3.927 -9.281 1.00 88.38 99 PRO A N 1
ATOM 771 C CA . PRO A 1 99 ? -10.579 -3.413 -10.633 1.00 88.38 99 PRO A CA 1
ATOM 772 C C . PRO A 1 99 ? -9.729 -2.137 -10.712 1.00 88.38 99 PRO A C 1
ATOM 774 O O . PRO A 1 99 ? -9.131 -1.879 -11.743 1.00 88.38 99 PRO A O 1
ATOM 777 N N . LEU A 1 100 ? -9.622 -1.351 -9.641 1.00 88.25 100 LEU A N 1
ATOM 778 C CA . LEU A 1 100 ? -8.765 -0.161 -9.626 1.00 88.25 100 LEU A CA 1
ATOM 779 C C . LEU A 1 100 ? -7.312 -0.491 -9.255 1.00 88.25 100 LEU A C 1
ATOM 781 O O . LEU A 1 100 ? -6.402 0.261 -9.592 1.00 88.25 100 LEU A O 1
ATOM 785 N N . LEU A 1 101 ? -7.081 -1.596 -8.536 1.00 92.69 101 LEU A N 1
ATOM 786 C CA . LEU A 1 101 ? -5.768 -1.936 -7.975 1.00 92.69 101 LEU A CA 1
ATOM 787 C C . LEU A 1 101 ? -5.043 -3.046 -8.741 1.00 92.69 101 LEU A C 1
ATOM 789 O O . LEU A 1 101 ? -3.823 -3.169 -8.616 1.00 92.69 101 LEU A O 1
ATOM 793 N N . PHE A 1 102 ? -5.752 -3.858 -9.533 1.00 90.56 102 PHE A N 1
ATOM 794 C CA . PHE A 1 102 ? -5.148 -5.008 -10.217 1.00 90.56 102 PHE A CA 1
ATOM 795 C C . PHE A 1 102 ? -3.968 -4.622 -11.121 1.00 90.56 102 PHE A C 1
ATOM 797 O O . PHE A 1 102 ? -3.001 -5.382 -11.188 1.00 90.56 102 PHE A O 1
ATOM 804 N N . LYS A 1 103 ? -3.997 -3.425 -11.731 1.00 91.56 103 LYS A N 1
ATOM 805 C CA . LYS A 1 103 ? -2.904 -2.884 -12.554 1.00 91.56 103 LYS A CA 1
ATOM 806 C C . LYS A 1 103 ? -1.560 -2.866 -11.813 1.00 91.56 103 LYS A C 1
ATOM 808 O O . LYS A 1 103 ? -0.560 -3.326 -12.352 1.00 91.56 103 LYS A O 1
ATOM 813 N N . PHE A 1 104 ? -1.536 -2.501 -10.528 1.00 95.44 104 PHE A N 1
ATOM 814 C CA . PHE A 1 104 ? -0.309 -2.545 -9.720 1.00 95.44 104 PHE A CA 1
ATOM 815 C C . PHE A 1 104 ? 0.219 -3.969 -9.567 1.00 95.44 104 PHE A C 1
ATOM 817 O O . PHE A 1 104 ? 1.402 -4.224 -9.778 1.00 95.44 104 PHE A O 1
ATOM 824 N N . PHE A 1 105 ? -0.663 -4.907 -9.217 1.00 94.69 105 PHE A N 1
ATOM 825 C CA . PHE A 1 105 ? -0.292 -6.308 -9.029 1.00 94.69 105 PHE A CA 1
ATOM 826 C C . PHE A 1 105 ? 0.116 -6.983 -10.340 1.00 94.69 105 PHE A C 1
ATOM 828 O O . PHE A 1 105 ? 0.866 -7.962 -10.313 1.00 94.69 105 PHE A O 1
ATOM 835 N N . ASN A 1 106 ? -0.389 -6.506 -11.478 1.00 92.12 106 ASN A N 1
ATOM 836 C CA . ASN A 1 106 ? -0.007 -6.965 -12.806 1.00 92.12 106 ASN A CA 1
ATOM 837 C C . ASN A 1 106 ? 1.387 -6.496 -13.193 1.00 92.12 106 ASN A C 1
ATOM 839 O O . ASN A 1 106 ? 2.190 -7.342 -13.589 1.00 92.12 106 ASN A O 1
ATOM 843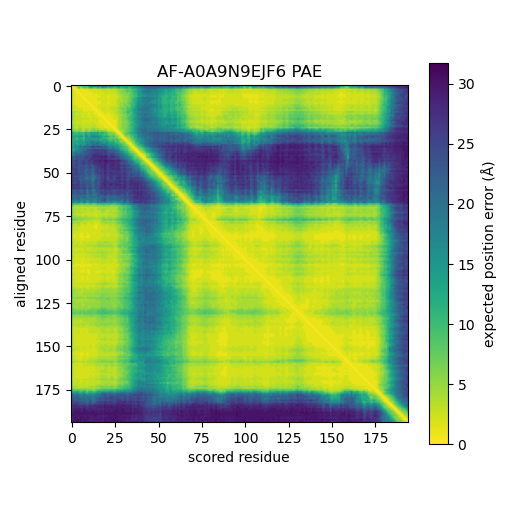 N N . THR A 1 107 ? 1.662 -5.208 -13.008 1.00 93.88 107 THR A N 1
ATOM 844 C CA . THR A 1 107 ? 2.904 -4.571 -13.440 1.00 93.88 107 THR A CA 1
ATOM 845 C C . THR A 1 107 ? 4.081 -4.903 -12.533 1.00 93.88 107 THR A C 1
ATOM 847 O O . THR A 1 107 ? 5.124 -5.332 -13.016 1.00 93.88 107 THR A O 1
ATOM 850 N N . PHE A 1 108 ? 3.921 -4.773 -11.215 1.00 95.31 108 PHE A N 1
ATOM 851 C CA . PHE A 1 108 ? 5.024 -4.926 -10.267 1.00 95.31 108 PHE A CA 1
ATOM 852 C C . PHE A 1 108 ? 4.973 -6.311 -9.590 1.00 95.31 108 PHE A C 1
ATOM 854 O O . PHE A 1 108 ? 3.929 -6.724 -9.074 1.00 95.31 108 PHE A O 1
ATOM 861 N N . PRO A 1 109 ? 6.088 -7.063 -9.522 1.00 94.31 109 PRO A N 1
ATOM 862 C CA . PRO A 1 109 ? 6.115 -8.382 -8.903 1.00 94.31 109 PRO A CA 1
ATOM 863 C C . PRO A 1 109 ? 6.094 -8.326 -7.368 1.00 94.31 109 PRO A C 1
ATOM 865 O O . PRO A 1 109 ? 5.717 -9.309 -6.718 1.00 94.31 109 PRO A O 1
ATOM 868 N N . CYS A 1 110 ? 6.483 -7.185 -6.793 1.00 94.75 110 CYS A N 1
ATOM 869 C CA . CYS A 1 110 ? 6.717 -6.965 -5.367 1.00 94.75 110 CYS A CA 1
ATOM 870 C C . CYS A 1 110 ? 5.700 -5.984 -4.757 1.00 94.75 110 CYS A C 1
ATOM 872 O O . CYS A 1 110 ? 6.082 -5.024 -4.090 1.00 94.75 110 CYS A O 1
ATOM 874 N N . VAL A 1 111 ? 4.404 -6.211 -4.999 1.00 96.81 111 VAL A N 1
ATOM 875 C CA . VAL A 1 111 ? 3.326 -5.414 -4.387 1.00 96.81 111 VAL A CA 1
ATOM 876 C C . VAL A 1 111 ? 2.724 -6.139 -3.194 1.00 96.81 111 VAL A C 1
ATOM 878 O O . VAL A 1 111 ? 2.156 -7.235 -3.333 1.00 96.81 111 VAL A O 1
ATOM 881 N N . PHE A 1 112 ? 2.801 -5.472 -2.051 1.00 96.94 112 PHE A N 1
ATOM 882 C CA . PHE A 1 112 ? 2.290 -5.922 -0.777 1.00 96.94 112 PHE A CA 1
ATOM 883 C C . PHE A 1 112 ? 1.057 -5.117 -0.348 1.00 96.94 112 PHE A C 1
ATOM 885 O O . PHE A 1 112 ? 0.980 -3.907 -0.550 1.00 96.94 112 PHE A O 1
ATOM 892 N N . VAL A 1 113 ? 0.096 -5.801 0.250 1.00 97.25 113 VAL A N 1
ATOM 893 C CA . VAL A 1 113 ? -1.054 -5.256 0.982 1.00 97.25 113 VAL A CA 1
ATOM 894 C C . VAL A 1 113 ? -1.053 -5.860 2.378 1.00 97.25 113 VAL A C 1
ATOM 896 O O . VAL A 1 113 ? -0.376 -6.861 2.615 1.00 97.25 113 VAL A O 1
ATOM 899 N N . LEU A 1 114 ? -1.826 -5.293 3.301 1.00 95.62 114 LEU A N 1
ATOM 900 C CA . LEU A 1 114 ? -1.850 -5.771 4.681 1.00 95.62 114 LEU A CA 1
ATOM 901 C C . LEU A 1 114 ? -2.208 -7.268 4.803 1.00 95.62 114 LEU A C 1
ATOM 903 O O . LEU A 1 114 ? -1.632 -7.963 5.636 1.00 95.62 114 LEU A O 1
ATOM 907 N N . ASP A 1 115 ? -3.071 -7.784 3.919 1.00 94.06 115 ASP A N 1
ATOM 908 C CA . ASP A 1 115 ? -3.446 -9.208 3.847 1.00 94.06 115 ASP A CA 1
ATOM 909 C C . ASP A 1 115 ? -2.254 -10.154 3.631 1.00 94.06 115 ASP A C 1
ATOM 911 O O . ASP A 1 115 ? -2.328 -11.340 3.951 1.00 94.06 115 ASP A O 1
ATOM 915 N N . ASP A 1 116 ? -1.144 -9.659 3.079 1.00 94.56 116 ASP A N 1
ATOM 916 C CA . ASP A 1 116 ? 0.065 -10.462 2.884 1.00 94.56 116 ASP A CA 1
ATOM 917 C C . ASP A 1 116 ? 0.790 -10.777 4.197 1.00 94.56 116 ASP A C 1
ATOM 919 O O . ASP A 1 116 ? 1.658 -11.647 4.206 1.00 94.56 116 ASP A O 1
ATOM 923 N N . PHE A 1 117 ? 0.405 -10.100 5.282 1.00 93.44 117 PHE A N 1
ATOM 924 C CA . PHE A 1 117 ? 0.974 -10.217 6.622 1.00 93.44 117 PHE A CA 1
ATOM 925 C C . PHE A 1 117 ? -0.056 -10.733 7.639 1.00 93.44 117 PHE A C 1
ATOM 927 O O . PHE A 1 117 ? 0.019 -10.443 8.829 1.00 93.44 117 PHE A O 1
ATOM 934 N N . ASP A 1 118 ? -1.081 -11.464 7.189 1.00 92.62 118 ASP A N 1
ATOM 935 C CA . ASP A 1 118 ? -2.180 -11.912 8.054 1.00 92.62 118 ASP A CA 1
ATOM 936 C C . ASP A 1 118 ? -1.710 -12.744 9.264 1.00 92.62 118 ASP A C 1
ATOM 938 O O . ASP A 1 118 ? -2.286 -12.664 10.352 1.00 92.62 118 ASP A O 1
ATOM 942 N N . GLN A 1 119 ? -0.630 -13.511 9.089 1.00 94.56 119 GLN A N 1
ATOM 943 C CA . GLN A 1 119 ? -0.061 -14.365 10.134 1.00 94.56 119 GLN A CA 1
ATOM 944 C C . GLN A 1 119 ? 0.625 -13.555 11.246 1.00 94.56 119 GLN A C 1
ATOM 946 O O . GLN A 1 119 ? 0.757 -14.035 12.371 1.00 94.56 119 GLN A O 1
ATOM 951 N N . GLU A 1 120 ? 1.013 -12.318 10.954 1.00 94.06 120 GLU A N 1
ATOM 952 C CA . GLU A 1 120 ? 1.679 -11.378 11.849 1.00 94.06 120 GLU A CA 1
ATOM 953 C C . GLU A 1 120 ? 0.687 -10.455 12.581 1.00 94.06 120 GLU A C 1
ATOM 955 O O . GLU A 1 120 ? 1.071 -9.717 13.488 1.00 94.06 120 GLU A O 1
ATOM 960 N N . LEU A 1 121 ? -0.609 -10.520 12.249 1.00 95.44 121 LEU A N 1
ATOM 961 C CA . LEU A 1 121 ? -1.648 -9.655 12.819 1.00 95.44 121 LEU A CA 1
ATOM 962 C C . LEU A 1 121 ? -2.527 -10.243 13.950 1.00 95.44 121 LEU A C 1
ATOM 964 O O . LEU A 1 121 ? -3.465 -9.539 14.351 1.00 95.44 121 LEU A O 1
ATOM 968 N N . PRO A 1 122 ? -2.318 -11.454 14.523 1.00 96.00 122 PRO A N 1
ATOM 969 C CA . PRO A 1 122 ? -3.288 -12.020 15.465 1.00 96.00 122 PRO A CA 1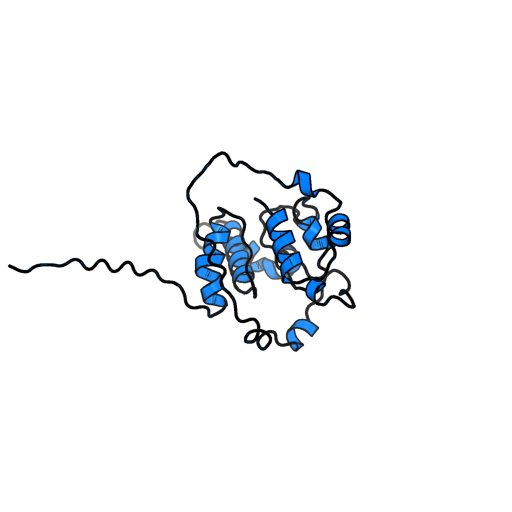
ATOM 970 C C . PRO A 1 122 ? -3.432 -11.183 16.744 1.00 96.00 122 PRO A C 1
ATOM 972 O O . PRO A 1 122 ? -4.543 -11.037 17.261 1.00 96.00 122 PRO A O 1
ATOM 975 N N . GLU A 1 123 ? -2.350 -10.577 17.234 1.0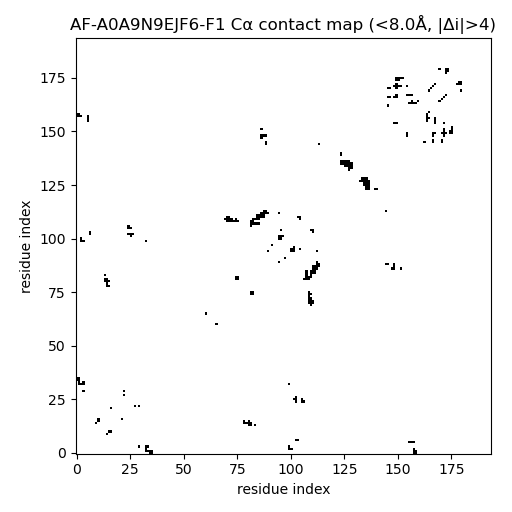0 95.12 123 GLU A N 1
ATOM 976 C CA . GLU A 1 123 ? -2.382 -9.720 18.427 1.00 95.12 123 GLU A CA 1
ATOM 977 C C . GLU A 1 123 ? -3.182 -8.435 18.179 1.00 95.12 123 GLU A C 1
ATOM 979 O O . GLU A 1 123 ? -4.067 -8.086 18.959 1.00 95.12 123 GLU A O 1
ATOM 984 N N . ILE A 1 124 ? -2.961 -7.775 17.038 1.00 94.69 124 ILE A N 1
ATOM 985 C CA . ILE A 1 124 ? -3.693 -6.558 16.659 1.00 94.69 124 ILE A CA 1
ATOM 986 C C . ILE A 1 124 ? -5.182 -6.860 16.434 1.00 94.69 124 ILE A C 1
ATOM 988 O O . ILE A 1 124 ? -6.048 -6.107 16.884 1.00 94.69 124 ILE A O 1
ATOM 992 N N . LYS A 1 125 ? -5.504 -7.986 15.786 1.00 94.81 125 LYS A N 1
ATOM 993 C CA . LYS A 1 125 ? -6.893 -8.407 15.527 1.00 94.81 125 LYS A CA 1
ATOM 994 C C . LYS A 1 125 ? -7.641 -8.806 16.803 1.00 94.81 125 LYS A C 1
ATOM 996 O O . LYS A 1 125 ? -8.856 -8.596 16.918 1.00 94.81 125 LYS A O 1
ATOM 1001 N N . SER A 1 126 ? -6.933 -9.358 17.786 1.00 96.62 126 SER A N 1
ATOM 1002 C CA . SER A 1 126 ? -7.503 -9.743 19.082 1.00 96.62 126 SER A CA 1
ATOM 1003 C C . SER A 1 126 ? -7.485 -8.623 20.125 1.00 96.62 126 SER A C 1
ATOM 1005 O O . SER A 1 126 ? -8.193 -8.740 21.125 1.00 96.62 126 SER A O 1
ATOM 1007 N N . ALA A 1 127 ? -6.788 -7.509 19.878 1.00 97.19 127 ALA A N 1
ATOM 1008 C CA . ALA A 1 127 ? -6.716 -6.380 20.799 1.00 97.19 127 ALA A CA 1
ATOM 1009 C C . ALA A 1 127 ? -8.109 -5.848 21.178 1.00 97.19 127 ALA A C 1
ATOM 1011 O O . ALA A 1 127 ? -8.968 -5.594 20.319 1.00 97.19 127 ALA A O 1
ATOM 1012 N N . ARG A 1 128 ? -8.329 -5.684 22.486 1.00 98.00 128 ARG A N 1
ATOM 1013 C CA . ARG A 1 128 ? -9.551 -5.141 23.094 1.00 98.00 128 ARG A CA 1
ATOM 1014 C C . ARG A 1 128 ? -9.189 -4.049 24.090 1.00 98.00 128 ARG A C 1
ATOM 1016 O O . ARG A 1 128 ? -8.161 -4.143 24.759 1.00 98.00 128 ARG A O 1
ATOM 1023 N N . ASN A 1 129 ? -10.056 -3.053 24.228 1.00 96.69 129 ASN A N 1
ATOM 1024 C CA . ASN A 1 129 ? -9.974 -2.104 25.331 1.00 96.69 129 ASN A CA 1
ATOM 1025 C C . ASN A 1 129 ? -10.077 -2.863 26.672 1.00 96.69 129 ASN A C 1
ATOM 1027 O O . ASN A 1 129 ? -10.843 -3.822 26.813 1.00 96.69 129 ASN A O 1
ATOM 1031 N N . ALA A 1 130 ? -9.254 -2.476 27.647 1.00 96.62 130 ALA A N 1
ATOM 1032 C CA . ALA A 1 130 ? -9.144 -3.189 28.915 1.00 96.62 130 ALA A CA 1
ATOM 1033 C C . ALA A 1 130 ? -10.420 -3.102 29.773 1.00 96.62 130 ALA A C 1
ATOM 1035 O O . ALA A 1 130 ? -10.743 -4.077 30.459 1.00 96.62 130 ALA A O 1
ATOM 1036 N N . GLU A 1 131 ? -11.134 -1.978 29.706 1.00 97.44 131 GLU A N 1
ATOM 1037 C CA . GLU A 1 131 ? -12.289 -1.638 30.539 1.00 97.44 131 GLU A CA 1
ATOM 1038 C C . GLU A 1 131 ? -13.588 -2.232 29.985 1.00 97.44 131 GLU A C 1
ATOM 1040 O O . GLU A 1 131 ? -14.241 -3.021 30.666 1.00 97.44 131 GLU A O 1
ATOM 1045 N N . ASP A 1 132 ? -13.925 -1.930 28.731 1.00 97.12 132 ASP A N 1
ATOM 1046 C CA . ASP A 1 132 ? -15.227 -2.269 28.133 1.00 97.12 132 ASP A CA 1
ATOM 1047 C C . ASP A 1 132 ? -15.177 -3.440 27.132 1.00 97.12 132 ASP A C 1
ATOM 1049 O O . ASP A 1 132 ? -16.209 -3.887 26.633 1.00 97.12 132 ASP A O 1
ATOM 1053 N N . LYS A 1 133 ? -13.979 -3.973 26.859 1.00 97.50 133 LYS A N 1
ATOM 1054 C CA . LYS A 1 133 ? -13.720 -5.052 25.889 1.00 97.50 133 LYS A CA 1
ATOM 1055 C C . LYS A 1 133 ? -14.064 -4.702 24.438 1.00 97.50 133 LYS A C 1
ATOM 1057 O O . LYS A 1 133 ? -14.128 -5.610 23.606 1.00 97.50 133 LYS A O 1
ATOM 1062 N N . THR A 1 134 ? -14.207 -3.423 24.099 1.00 97.56 134 THR A N 1
ATOM 1063 C CA . THR A 1 134 ? -14.436 -2.977 22.719 1.00 97.56 134 THR A CA 1
ATOM 1064 C C . THR A 1 134 ? -13.275 -3.410 21.805 1.00 97.56 134 THR A C 1
ATOM 1066 O O . THR A 1 134 ? -12.108 -3.208 22.166 1.00 97.56 134 THR A O 1
ATOM 1069 N N . PRO A 1 135 ? -13.539 -4.018 20.627 1.00 97.38 135 PRO A N 1
ATOM 1070 C CA . PRO A 1 135 ? -12.513 -4.330 19.632 1.00 97.38 135 PRO A CA 1
ATOM 1071 C C . PRO A 1 135 ? -11.739 -3.100 19.165 1.00 97.38 135 PRO A C 1
ATOM 1073 O O . PRO A 1 135 ? -12.334 -2.112 18.752 1.00 97.38 135 PRO A O 1
ATOM 1076 N N . LEU A 1 136 ? -10.406 -3.182 19.188 1.00 97.62 136 LEU A N 1
ATOM 1077 C CA . LEU A 1 136 ? -9.534 -2.074 18.779 1.00 97.62 136 LEU A CA 1
ATOM 1078 C C . LEU A 1 136 ? -9.028 -2.190 17.337 1.00 97.62 136 LEU A C 1
ATOM 1080 O O . LEU A 1 136 ? -8.411 -1.260 16.823 1.00 97.62 136 LEU A O 1
ATOM 1084 N N . VAL A 1 137 ? -9.306 -3.311 16.668 1.00 96.06 137 VAL A N 1
ATOM 1085 C CA . VAL A 1 137 ? -8.788 -3.626 15.327 1.00 96.06 137 VAL A CA 1
ATOM 1086 C C . VAL A 1 137 ? -9.078 -2.528 14.297 1.00 96.06 137 VAL A C 1
ATOM 1088 O O . VAL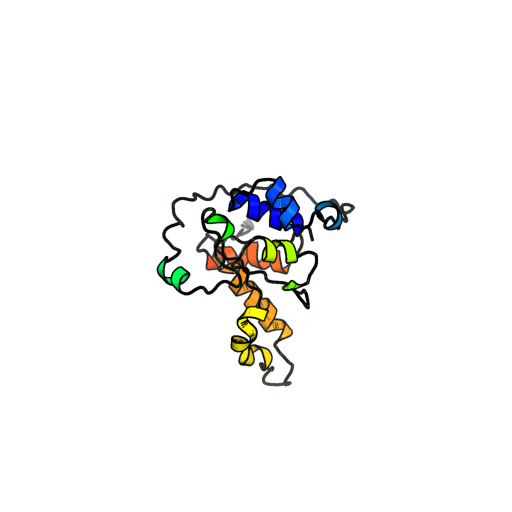 A 1 137 ? -8.188 -2.168 13.534 1.00 96.06 137 VAL A O 1
ATOM 1091 N N . SER A 1 138 ? -10.266 -1.916 14.327 1.00 94.50 138 SER A N 1
ATOM 1092 C CA . SER A 1 138 ? -10.660 -0.845 13.398 1.00 94.50 138 SER A CA 1
ATOM 1093 C C . SER A 1 138 ? -9.868 0.455 13.567 1.00 94.50 138 SER A C 1
ATOM 1095 O O . SER A 1 138 ? -9.898 1.299 12.679 1.00 94.50 138 SER A O 1
ATOM 1097 N N . TYR A 1 139 ? -9.172 0.630 14.692 1.00 95.19 139 TYR A N 1
ATOM 1098 C CA . TYR A 1 139 ? -8.309 1.784 14.956 1.00 95.19 139 TYR A CA 1
ATOM 1099 C C . TYR A 1 139 ? -6.836 1.446 14.719 1.00 95.19 139 TYR A C 1
ATOM 1101 O O . TYR A 1 139 ? -6.087 2.253 14.171 1.00 95.19 139 TYR A O 1
ATOM 1109 N N . LEU A 1 140 ? -6.426 0.240 15.115 1.00 96.50 140 LEU A N 1
ATOM 1110 C CA . LEU A 1 140 ? -5.036 -0.198 15.034 1.00 96.50 140 LEU A CA 1
ATOM 1111 C C . LEU A 1 140 ? -4.608 -0.539 13.604 1.00 96.50 140 LEU A C 1
ATOM 1113 O O . LEU A 1 140 ? -3.478 -0.238 13.236 1.00 96.50 140 LEU A O 1
ATOM 1117 N N . ILE A 1 141 ? -5.497 -1.119 12.792 1.00 96.38 141 ILE A N 1
ATOM 1118 C CA . ILE A 1 141 ? -5.187 -1.467 11.399 1.00 96.38 141 ILE A CA 1
ATOM 1119 C C . ILE A 1 141 ? -4.864 -0.213 10.564 1.00 96.38 141 ILE A C 1
ATOM 1121 O O . ILE A 1 141 ? -3.759 -0.157 10.025 1.00 96.38 141 ILE A O 1
ATOM 1125 N N . PRO A 1 142 ? -5.699 0.850 10.547 1.00 96.19 142 PRO A N 1
ATOM 1126 C CA . PRO A 1 142 ? -5.335 2.092 9.861 1.00 96.19 142 PRO A CA 1
ATOM 1127 C C . PRO A 1 142 ? -4.044 2.737 10.392 1.00 96.19 142 PRO A C 1
ATOM 1129 O O . PRO A 1 142 ? -3.279 3.319 9.626 1.00 96.19 142 PRO A O 1
ATOM 1132 N N . MET A 1 143 ? -3.768 2.642 11.699 1.00 96.44 143 MET A N 1
ATOM 1133 C CA . MET A 1 143 ? -2.526 3.165 12.285 1.00 96.44 143 MET A CA 1
ATOM 1134 C C . MET A 1 143 ? -1.289 2.389 11.809 1.00 96.44 143 MET A C 1
ATOM 1136 O O . MET A 1 143 ? -0.246 2.993 11.532 1.00 96.44 143 MET A O 1
ATOM 1140 N N . LEU A 1 144 ? -1.404 1.065 11.691 1.00 96.81 144 LEU A N 1
ATOM 1141 C CA . LEU A 1 144 ? -0.356 0.214 11.141 1.00 96.81 144 LEU A CA 1
ATOM 1142 C C . LEU A 1 144 ? -0.121 0.532 9.659 1.00 96.81 144 LEU A C 1
ATOM 1144 O O . LEU A 1 144 ? 1.018 0.796 9.279 1.00 96.81 144 LEU A O 1
ATOM 1148 N N . ASP A 1 145 ? -1.186 0.615 8.858 1.00 97.62 145 ASP A N 1
ATOM 1149 C CA . ASP A 1 145 ? -1.121 1.020 7.447 1.00 97.62 145 ASP A CA 1
ATOM 1150 C C . ASP A 1 145 ? -0.415 2.366 7.264 1.00 97.62 145 ASP A C 1
ATOM 1152 O O . ASP A 1 145 ? 0.448 2.516 6.394 1.00 97.62 145 ASP A O 1
ATOM 1156 N N . ALA A 1 146 ? -0.756 3.348 8.102 1.00 97.12 146 ALA A N 1
ATOM 1157 C CA . ALA A 1 146 ? -0.156 4.674 8.064 1.00 97.12 146 ALA A CA 1
ATOM 1158 C C . ALA A 1 146 ? 1.337 4.635 8.411 1.00 97.12 146 ALA A C 1
ATOM 1160 O O . ALA A 1 146 ? 2.141 5.282 7.740 1.00 97.12 146 ALA A O 1
ATOM 1161 N N . THR A 1 147 ? 1.714 3.844 9.418 1.00 95.50 147 THR A N 1
ATOM 1162 C CA . THR A 1 147 ? 3.114 3.650 9.817 1.00 95.50 147 THR A CA 1
ATOM 1163 C C . THR A 1 147 ? 3.927 2.998 8.703 1.00 95.50 147 THR A C 1
ATOM 1165 O O . THR A 1 147 ? 4.985 3.514 8.346 1.00 95.50 147 THR A O 1
ATOM 1168 N N . ILE A 1 148 ? 3.434 1.906 8.109 1.00 95.56 148 ILE A N 1
ATOM 1169 C CA . ILE A 1 148 ? 4.125 1.216 7.009 1.00 95.56 148 ILE A CA 1
ATOM 1170 C C . ILE A 1 148 ? 4.270 2.159 5.809 1.00 95.56 148 ILE A C 1
ATOM 1172 O O . ILE A 1 148 ? 5.374 2.346 5.300 1.00 95.56 148 ILE A O 1
ATOM 1176 N N . SER A 1 149 ? 3.181 2.823 5.411 1.00 96.81 149 SER A N 1
ATOM 1177 C CA . SER A 1 149 ? 3.176 3.757 4.276 1.00 96.81 149 SER A CA 1
ATOM 1178 C C . SER A 1 149 ? 4.144 4.928 4.470 1.00 96.81 149 SER A C 1
ATOM 1180 O O . SER A 1 149 ? 4.804 5.349 3.523 1.00 96.81 149 SER A O 1
ATOM 1182 N N . ALA A 1 150 ? 4.262 5.447 5.696 1.00 95.19 150 ALA A N 1
ATOM 1183 C CA . ALA A 1 150 ? 5.159 6.553 6.017 1.00 95.19 150 ALA A CA 1
ATOM 1184 C C . ALA A 1 150 ? 6.649 6.183 5.930 1.00 95.19 150 ALA A C 1
ATOM 1186 O O . ALA A 1 150 ? 7.464 7.050 5.619 1.00 95.19 150 ALA A O 1
ATOM 1187 N N . ASN A 1 151 ? 6.997 4.916 6.176 1.00 92.69 151 ASN A N 1
ATOM 1188 C CA . ASN A 1 151 ? 8.369 4.404 6.076 1.00 92.69 151 ASN A CA 1
ATOM 1189 C C . ASN A 1 151 ? 8.819 4.145 4.628 1.00 92.69 151 ASN A C 1
ATOM 1191 O O . ASN A 1 151 ? 9.993 3.863 4.394 1.00 92.69 151 ASN A O 1
ATOM 1195 N N . GLY A 1 152 ? 7.910 4.226 3.652 1.00 90.38 152 GLY A N 1
ATOM 1196 C CA . GLY A 1 152 ? 8.261 4.099 2.241 1.00 90.38 152 GLY A CA 1
ATOM 1197 C C . GLY A 1 152 ? 9.252 5.179 1.796 1.00 90.38 152 GLY A C 1
ATOM 1198 O O . GLY A 1 152 ? 9.241 6.294 2.308 1.00 90.38 152 GLY A O 1
ATOM 1199 N N . PHE A 1 153 ? 10.095 4.869 0.806 1.00 87.88 153 PHE A N 1
ATOM 1200 C CA . PHE A 1 153 ? 11.047 5.839 0.244 1.00 87.88 153 PHE A CA 1
ATOM 1201 C C . PHE A 1 153 ? 10.343 7.044 -0.407 1.00 87.88 153 PHE A C 1
ATOM 1203 O O . PHE A 1 153 ? 10.749 8.196 -0.235 1.00 87.88 153 PHE A O 1
ATOM 1210 N N . ARG A 1 154 ? 9.251 6.775 -1.129 1.00 91.69 154 ARG A N 1
ATOM 1211 C CA . ARG A 1 154 ? 8.308 7.776 -1.635 1.00 91.69 154 ARG A CA 1
ATOM 1212 C C . ARG A 1 154 ? 6.904 7.407 -1.173 1.00 91.69 154 ARG A C 1
ATOM 1214 O O . ARG A 1 154 ? 6.578 6.225 -1.082 1.00 91.69 154 ARG A O 1
ATOM 1221 N N . PHE A 1 155 ? 6.081 8.420 -0.922 1.00 94.12 155 PHE A N 1
ATOM 1222 C CA . PHE A 1 155 ? 4.672 8.256 -0.584 1.00 94.12 155 PHE A CA 1
ATOM 1223 C C . PHE A 1 155 ? 3.787 8.832 -1.695 1.00 94.12 155 PHE A C 1
ATOM 1225 O O . PHE A 1 155 ? 3.988 9.967 -2.126 1.00 94.12 155 PHE A O 1
ATOM 1232 N N . TYR A 1 156 ? 2.788 8.058 -2.123 1.00 94.88 156 TYR A N 1
ATOM 1233 C CA . TYR A 1 156 ? 1.749 8.492 -3.055 1.00 94.88 156 TYR A CA 1
ATOM 1234 C C . TYR A 1 156 ? 0.388 8.343 -2.375 1.00 94.88 156 TYR A C 1
ATOM 1236 O O . TYR A 1 156 ? -0.006 7.253 -1.967 1.00 94.88 156 TYR A O 1
ATOM 1244 N N . GLY A 1 157 ? -0.322 9.459 -2.227 1.00 93.31 157 GLY A N 1
ATOM 1245 C CA . GLY A 1 157 ? -1.600 9.526 -1.524 1.00 93.31 157 GLY A CA 1
ATOM 1246 C C . GLY A 1 157 ? -2.774 9.796 -2.456 1.00 93.31 157 GLY A C 1
ATOM 1247 O O . GLY A 1 157 ? -2.625 10.437 -3.497 1.00 93.31 157 GLY A O 1
ATOM 1248 N N . THR A 1 158 ? -3.976 9.380 -2.055 1.00 91.06 158 THR A N 1
ATOM 1249 C CA . THR A 1 158 ? -5.191 9.759 -2.785 1.00 91.06 158 THR A CA 1
ATOM 1250 C C . THR A 1 158 ? -5.549 11.223 -2.492 1.00 91.06 158 THR A C 1
ATOM 1252 O O . THR A 1 158 ? -5.570 11.638 -1.327 1.00 91.06 158 THR A O 1
ATOM 1255 N N . PRO A 1 159 ? -5.843 12.046 -3.520 1.00 85.69 159 PRO A N 1
ATOM 1256 C CA . PRO A 1 159 ? -6.236 13.435 -3.306 1.00 85.69 159 PRO A CA 1
ATOM 1257 C C . PRO A 1 159 ? -7.454 13.550 -2.385 1.00 85.69 159 PRO A C 1
ATOM 1259 O O . PRO A 1 159 ? -8.381 12.748 -2.473 1.00 85.69 159 PRO A O 1
ATOM 1262 N N . LYS A 1 160 ? -7.463 14.581 -1.530 1.00 86.50 160 LYS A N 1
ATOM 1263 C CA . LYS A 1 160 ? -8.537 14.893 -0.564 1.00 86.50 160 LYS A CA 1
ATOM 1264 C C . LYS A 1 160 ? -8.738 13.857 0.563 1.00 86.50 160 LYS A C 1
ATOM 1266 O O . LYS A 1 160 ? -9.551 14.105 1.448 1.00 86.50 160 LYS A O 1
ATOM 1271 N N . SER A 1 161 ? -7.978 12.759 0.604 1.00 90.88 161 SER A N 1
ATOM 1272 C CA . SER A 1 161 ? -8.002 11.819 1.730 1.00 90.88 161 SER A CA 1
ATOM 1273 C C . SER A 1 161 ? -7.315 12.418 2.960 1.00 90.88 161 SER A C 1
ATOM 1275 O O . SER A 1 161 ? -6.141 12.794 2.911 1.00 90.88 161 SER A O 1
ATOM 1277 N N . THR A 1 162 ? -8.033 12.499 4.083 1.00 94.31 162 THR A N 1
ATOM 1278 C CA . THR A 1 162 ? -7.463 12.923 5.374 1.00 94.31 162 THR A CA 1
ATOM 1279 C C . THR A 1 162 ? -6.392 11.947 5.854 1.00 94.31 162 THR A C 1
ATOM 1281 O O . THR A 1 162 ? -5.367 12.384 6.372 1.00 94.31 162 THR A O 1
ATOM 1284 N N . PHE A 1 163 ? -6.587 10.650 5.598 1.00 95.38 163 PHE A N 1
ATOM 1285 C CA . PHE A 1 163 ? -5.613 9.595 5.862 1.00 95.38 163 PHE A CA 1
ATOM 1286 C C . PHE A 1 163 ? -4.316 9.828 5.078 1.00 95.38 163 PHE A C 1
ATOM 1288 O O . PHE A 1 163 ? -3.239 9.927 5.665 1.00 95.38 163 PHE A O 1
ATOM 1295 N N . SER A 1 164 ? -4.416 10.027 3.758 1.00 95.38 164 SER A N 1
ATOM 1296 C CA . SER A 1 164 ? -3.242 10.307 2.925 1.00 95.38 164 SER A CA 1
ATOM 1297 C C . SER A 1 164 ? -2.569 11.630 3.291 1.00 95.38 164 SER A C 1
ATOM 1299 O O . SER A 1 164 ? -1.345 11.698 3.313 1.00 95.38 164 SER A O 1
ATOM 1301 N N . LYS A 1 165 ? -3.343 12.673 3.623 1.00 95.38 165 LYS A N 1
ATOM 1302 C CA . LYS A 1 165 ? -2.796 13.966 4.059 1.00 95.38 165 LYS A CA 1
ATOM 1303 C C . LYS A 1 165 ? -2.007 13.838 5.361 1.00 95.38 165 LYS A C 1
ATOM 1305 O O . LYS A 1 165 ? -0.960 14.465 5.484 1.00 95.38 165 LYS A O 1
ATOM 1310 N N . TYR A 1 166 ? -2.493 13.048 6.317 1.00 95.31 166 TYR A N 1
ATOM 1311 C CA . TYR A 1 166 ? -1.789 12.815 7.577 1.00 95.31 166 TYR A CA 1
ATOM 1312 C C . TYR A 1 166 ? -0.454 12.092 7.359 1.00 95.31 166 TYR A C 1
ATOM 1314 O O . TYR A 1 166 ? 0.568 12.505 7.907 1.00 95.31 166 TYR A O 1
ATOM 1322 N N . ILE A 1 167 ? -0.434 11.069 6.500 1.00 95.88 167 ILE A N 1
ATOM 1323 C CA . ILE A 1 167 ? 0.811 10.376 6.157 1.00 95.88 167 ILE A CA 1
ATOM 1324 C C . ILE A 1 167 ? 1.777 11.333 5.452 1.00 95.88 167 ILE A C 1
ATOM 1326 O O . ILE 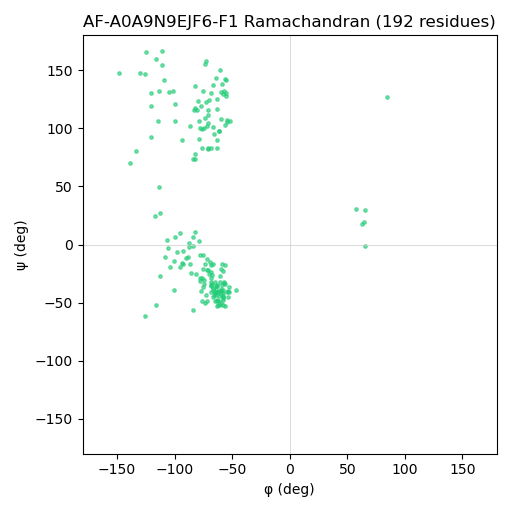A 1 167 ? 2.894 11.505 5.924 1.00 95.88 167 ILE A O 1
ATOM 1330 N N . ASP A 1 168 ? 1.344 12.013 4.390 1.00 93.69 168 ASP A N 1
ATOM 1331 C CA . ASP A 1 168 ? 2.199 12.898 3.584 1.00 93.69 168 ASP A CA 1
ATOM 1332 C C . ASP A 1 168 ? 2.772 14.081 4.380 1.00 93.69 168 ASP A C 1
ATOM 1334 O O . ASP A 1 168 ? 3.947 14.419 4.255 1.00 93.69 168 ASP A O 1
ATOM 1338 N N . LYS A 1 169 ? 1.943 14.738 5.200 1.00 92.25 169 LYS A N 1
ATOM 1339 C CA . LYS A 1 169 ? 2.318 15.993 5.874 1.00 92.25 169 LYS A CA 1
ATOM 1340 C C . LYS A 1 169 ? 2.905 15.808 7.262 1.00 92.25 169 LYS A C 1
ATOM 1342 O O . LYS A 1 169 ? 3.494 16.750 7.783 1.00 92.25 169 LYS A O 1
ATOM 1347 N N . THR A 1 170 ? 2.725 14.645 7.878 1.00 92.19 170 THR A N 1
ATOM 1348 C CA . THR A 1 170 ? 3.150 14.426 9.263 1.00 92.19 170 THR A CA 1
ATOM 1349 C C . THR A 1 170 ? 4.045 13.210 9.385 1.00 92.19 170 THR A C 1
ATOM 1351 O O . THR A 1 170 ? 5.200 13.357 9.771 1.00 92.19 170 THR A O 1
ATOM 1354 N N . LEU A 1 171 ? 3.549 12.017 9.051 1.00 94.00 171 LEU A N 1
ATOM 1355 C CA . LEU A 1 171 ? 4.304 10.794 9.324 1.00 94.00 171 LEU A CA 1
ATOM 1356 C C . LEU A 1 171 ? 5.492 10.616 8.376 1.00 94.00 171 LEU A C 1
ATOM 1358 O O . LEU A 1 171 ? 6.599 10.381 8.839 1.00 94.00 171 LEU A O 1
ATOM 1362 N N . HIS A 1 172 ? 5.299 10.735 7.066 1.00 92.19 172 HIS A N 1
ATOM 1363 C CA . HIS A 1 172 ? 6.362 10.471 6.100 1.00 92.19 172 HIS A CA 1
ATOM 1364 C C . HIS A 1 172 ? 7.600 11.360 6.330 1.00 92.19 172 HIS A C 1
ATOM 1366 O O . HIS A 1 172 ? 8.684 10.791 6.418 1.00 92.19 172 HIS A O 1
ATOM 1372 N N . PRO A 1 173 ? 7.490 12.690 6.563 1.00 90.38 173 PRO A N 1
ATOM 1373 C CA . PRO A 1 173 ? 8.647 13.510 6.926 1.00 90.38 173 PRO A CA 1
ATOM 1374 C C . PRO A 1 173 ? 9.359 13.027 8.197 1.00 90.38 173 PRO A C 1
ATOM 1376 O O . PRO A 1 173 ? 10.584 12.899 8.198 1.00 90.38 173 PRO A O 1
ATOM 1379 N N . LEU A 1 174 ? 8.589 12.688 9.243 1.00 88.38 174 LEU A N 1
ATOM 1380 C CA . LEU A 1 174 ? 9.115 12.154 10.504 1.00 88.38 174 LEU A CA 1
ATOM 1381 C C . LEU A 1 174 ? 9.923 10.869 10.296 1.00 88.38 174 LEU A C 1
ATOM 1383 O O . LEU A 1 174 ? 11.026 10.751 10.824 1.00 88.38 174 LEU A O 1
ATOM 1387 N N . TYR A 1 175 ? 9.390 9.918 9.529 1.00 85.94 175 TYR A N 1
ATOM 1388 C CA . TYR A 1 175 ? 10.036 8.624 9.294 1.00 85.94 175 TYR A CA 1
ATOM 1389 C C . TYR A 1 175 ? 11.175 8.703 8.271 1.00 85.94 175 TYR A C 1
ATOM 1391 O O . TYR A 1 175 ? 12.155 7.974 8.396 1.00 85.94 175 TYR A O 1
ATOM 1399 N N . SER A 1 176 ? 11.100 9.603 7.288 1.00 82.94 176 SER A N 1
ATOM 1400 C CA . SER A 1 176 ? 12.145 9.768 6.272 1.00 82.94 176 SER A CA 1
ATOM 1401 C C . SER A 1 176 ? 13.303 10.670 6.719 1.00 82.94 176 SER A C 1
ATOM 1403 O O . SER A 1 176 ? 14.205 10.933 5.924 1.00 82.94 176 SER A O 1
ATOM 1405 N N . GLY A 1 177 ? 13.247 11.225 7.936 1.00 70.50 177 GLY A N 1
ATOM 1406 C CA . GLY A 1 177 ? 14.214 12.213 8.426 1.00 70.50 177 GLY A CA 1
ATOM 1407 C C . GLY A 1 177 ? 14.197 13.535 7.648 1.00 70.50 177 GLY A C 1
ATOM 1408 O O . GLY A 1 177 ? 15.170 14.284 7.697 1.00 70.50 177 GLY A O 1
ATOM 1409 N N . LYS A 1 178 ? 13.113 13.822 6.912 1.00 64.94 178 LYS A N 1
ATOM 1410 C CA . LYS A 1 178 ? 12.927 15.116 6.244 1.00 64.94 178 LYS A CA 1
ATOM 1411 C C . LYS A 1 178 ? 12.388 16.089 7.285 1.00 64.94 178 LYS A C 1
ATOM 1413 O O . LYS A 1 178 ? 11.509 15.734 8.067 1.00 64.94 178 LYS A O 1
ATOM 1418 N N . GLU A 1 179 ? 12.923 17.304 7.310 1.00 57.56 179 GLU A N 1
ATOM 1419 C CA . GLU A 1 179 ? 12.529 18.305 8.297 1.00 57.56 179 GLU A CA 1
ATOM 1420 C C . GLU A 1 179 ? 11.010 18.526 8.264 1.00 57.56 179 GLU A C 1
ATOM 1422 O O . GLU A 1 179 ? 10.411 18.748 7.207 1.00 57.56 179 GLU A O 1
ATOM 1427 N N . LEU A 1 180 ? 10.373 18.419 9.432 1.00 55.59 180 LEU A N 1
ATOM 1428 C CA . LEU A 1 180 ? 8.968 18.764 9.574 1.00 55.59 180 LEU A CA 1
ATOM 1429 C C . LEU A 1 180 ? 8.817 20.254 9.271 1.00 55.59 180 LEU A C 1
ATOM 1431 O O . LEU A 1 180 ? 9.328 21.093 10.012 1.00 55.59 180 LEU A O 1
ATOM 1435 N N . LEU A 1 181 ? 8.072 20.591 8.218 1.00 54.91 181 LEU A N 1
ATOM 1436 C CA . LEU A 1 181 ? 7.640 21.966 7.985 1.00 54.91 181 LEU A CA 1
ATOM 1437 C C . LEU A 1 181 ? 6.584 22.330 9.033 1.00 54.91 181 LEU A C 1
ATOM 1439 O O . LEU A 1 181 ? 5.380 22.237 8.796 1.00 54.91 181 LEU A O 1
ATOM 1443 N N . ILE A 1 182 ? 7.040 22.717 10.221 1.00 53.66 182 ILE A N 1
ATOM 1444 C CA . ILE A 1 182 ? 6.193 23.360 11.216 1.00 53.66 182 ILE A CA 1
ATOM 1445 C C . ILE A 1 182 ? 6.044 24.812 10.765 1.00 53.66 182 ILE A C 1
ATOM 1447 O O . ILE A 1 182 ? 6.930 25.636 10.987 1.00 53.66 182 ILE A O 1
ATOM 1451 N N . GLU A 1 183 ? 4.921 25.144 10.128 1.00 51.16 183 GLU A N 1
ATOM 1452 C CA . GLU A 1 183 ? 4.505 26.540 9.996 1.00 51.16 183 GLU A CA 1
ATOM 1453 C C . GLU A 1 183 ? 4.125 27.055 11.388 1.00 51.16 183 GLU A C 1
ATOM 1455 O O . GLU A 1 183 ? 2.963 27.051 11.795 1.00 51.16 183 GLU A O 1
ATOM 1460 N N . VAL A 1 184 ? 5.128 27.472 12.163 1.00 47.19 184 VAL A N 1
ATOM 1461 C CA . VAL A 1 184 ? 4.887 28.256 13.370 1.00 47.19 184 VAL A CA 1
ATOM 1462 C C . VAL A 1 184 ? 4.337 29.596 12.895 1.00 47.19 184 VAL A C 1
ATOM 1464 O O . VAL A 1 184 ? 5.080 30.461 12.429 1.00 47.19 184 VAL A O 1
ATOM 1467 N N . MET A 1 185 ? 3.018 29.769 12.981 1.00 44.28 185 MET A N 1
ATOM 1468 C CA . MET A 1 185 ? 2.409 31.087 12.862 1.00 44.28 185 MET A CA 1
ATOM 1469 C C . MET A 1 185 ? 2.948 31.951 14.004 1.00 44.28 185 MET A C 1
ATOM 1471 O O . MET A 1 185 ? 2.472 31.875 15.135 1.00 44.28 185 MET A O 1
ATOM 1475 N N . ASN A 1 186 ? 3.966 32.763 13.714 1.00 39.53 186 ASN A N 1
ATOM 1476 C CA . ASN A 1 186 ? 4.417 33.826 14.602 1.00 39.53 186 ASN A CA 1
ATOM 1477 C C . ASN A 1 186 ? 3.279 34.842 14.756 1.00 39.53 186 ASN A C 1
ATOM 1479 O O . ASN A 1 186 ? 3.180 35.811 14.005 1.00 39.53 186 ASN A O 1
ATOM 1483 N N . THR A 1 187 ? 2.414 34.652 15.748 1.00 42.28 187 THR A N 1
ATOM 1484 C CA . THR A 1 187 ? 1.576 35.736 16.253 1.00 42.28 187 THR A CA 1
ATOM 1485 C C . THR A 1 187 ? 2.453 36.633 17.117 1.00 42.28 187 THR A C 1
ATOM 1487 O O . THR A 1 187 ? 2.506 36.494 18.338 1.00 42.28 187 THR A O 1
ATOM 1490 N N . SER A 1 188 ? 3.184 37.552 16.485 1.00 40.28 188 SER A N 1
ATOM 1491 C CA . SER A 1 188 ? 3.778 38.690 17.185 1.00 40.28 188 SER A CA 1
ATOM 1492 C C . SER A 1 188 ? 2.660 39.650 17.591 1.00 40.28 188 SER A C 1
ATOM 1494 O O . SER A 1 188 ? 2.359 40.623 16.901 1.00 40.28 188 SER A O 1
ATOM 1496 N N . THR A 1 189 ? 2.010 39.365 18.715 1.00 40.06 189 THR A N 1
ATOM 1497 C CA . THR A 1 189 ? 1.133 40.318 19.392 1.00 40.06 189 THR A CA 1
ATOM 1498 C C . THR A 1 189 ? 2.022 41.388 20.025 1.00 40.06 189 THR A C 1
ATOM 1500 O O . THR A 1 189 ? 2.654 41.161 21.055 1.00 40.06 189 THR A O 1
ATOM 1503 N N . ASN A 1 190 ? 2.109 42.557 19.388 1.00 37.78 190 ASN A N 1
ATOM 1504 C CA . ASN A 1 190 ? 2.704 43.751 19.985 1.00 37.78 190 ASN A CA 1
ATOM 1505 C C . ASN A 1 190 ? 1.840 44.199 21.172 1.00 37.78 190 ASN A C 1
ATOM 1507 O O . ASN A 1 190 ? 0.866 44.930 20.994 1.00 37.78 190 ASN A O 1
ATOM 1511 N N . ILE A 1 191 ? 2.199 43.779 22.384 1.00 41.66 191 ILE A N 1
ATOM 1512 C CA . ILE A 1 191 ? 1.715 44.419 23.607 1.00 41.66 191 ILE A CA 1
ATOM 1513 C C . ILE A 1 191 ? 2.505 45.723 23.747 1.00 41.66 191 ILE A C 1
ATOM 1515 O O . ILE A 1 191 ? 3.661 45.722 24.167 1.00 41.66 191 ILE A O 1
ATOM 1519 N N . LYS A 1 192 ? 1.894 46.845 23.353 1.00 41.09 192 LYS A N 1
ATOM 1520 C CA . LYS A 1 192 ? 2.336 48.165 23.811 1.00 41.09 192 LYS A CA 1
ATOM 1521 C C . LYS A 1 192 ? 1.968 48.273 25.288 1.00 41.09 192 LYS A C 1
ATOM 1523 O O . LYS A 1 192 ? 0.788 48.232 25.619 1.00 41.09 192 LYS A O 1
ATOM 1528 N N . MET A 1 193 ? 2.972 48.382 26.150 1.00 37.50 193 MET A N 1
ATOM 1529 C CA . MET A 1 193 ? 2.776 48.911 27.496 1.00 37.50 193 MET A CA 1
ATOM 1530 C C . MET A 1 193 ? 2.813 50.438 27.392 1.00 37.50 193 MET A C 1
ATOM 1532 O O . MET A 1 193 ? 3.824 50.988 26.947 1.00 37.50 193 MET A O 1
ATOM 1536 N N . GLU A 1 194 ? 1.689 51.079 27.711 1.00 42.03 194 GLU A N 1
ATOM 1537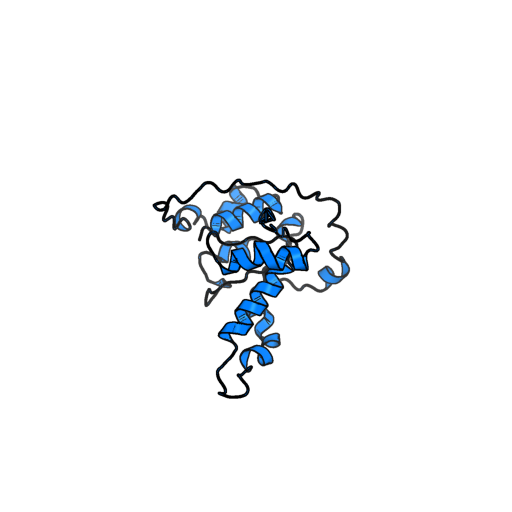 C CA . GLU A 1 194 ? 1.625 52.492 28.114 1.00 42.03 194 GLU A CA 1
ATOM 1538 C C . GLU A 1 194 ? 2.003 52.632 29.592 1.00 42.03 194 GLU A C 1
ATOM 1540 O O . GLU A 1 194 ? 1.667 51.711 30.375 1.00 42.03 194 GLU A O 1
#

Solvent-accessible surface area (backbone atoms only — not comparable to full-atom values): 12353 Å² total; per-residue (Å²): 96,63,52,61,61,54,50,50,53,50,45,72,72,46,39,86,75,50,71,71,58,48,42,62,46,55,67,71,46,76,84,73,51,68,68,72,84,77,88,72,89,78,76,91,74,82,80,73,79,76,84,69,78,73,79,77,59,73,75,72,66,54,68,72,63,62,75,68,64,81,50,88,42,79,72,56,91,79,51,65,34,40,49,45,77,42,77,51,78,72,89,59,94,53,53,81,77,30,89,81,45,33,39,54,61,62,60,22,28,27,62,43,44,71,79,80,46,55,88,78,37,60,66,56,65,65,34,49,44,89,88,82,57,50,75,38,33,88,60,51,51,60,52,49,40,44,52,57,50,15,64,40,96,71,79,87,63,55,76,92,36,66,68,34,48,46,27,66,76,49,43,22,29,64,62,65,71,40,82,75,86,72,82,74,79,79,78,80,76,81,77,79,81,131